Protein AF-A0A2V9RNU0-F1 (afdb_monomer_lite)

Structure (mmCIF, N/CA/C/O backbone):
data_AF-A0A2V9RNU0-F1
#
_entry.id   AF-A0A2V9RNU0-F1
#
loop_
_atom_site.group_PDB
_atom_site.id
_atom_site.type_symbol
_atom_site.label_atom_id
_atom_site.label_alt_id
_atom_site.label_comp_id
_atom_site.label_asym_id
_atom_site.label_entity_id
_atom_site.label_seq_id
_atom_site.pdbx_PDB_ins_code
_atom_site.Cartn_x
_atom_site.Cartn_y
_atom_site.Cartn_z
_atom_site.occupancy
_atom_site.B_iso_or_equiv
_atom_site.auth_seq_id
_atom_site.auth_comp_id
_atom_site.auth_asym_id
_atom_site.auth_atom_id
_atom_site.pdbx_PDB_model_num
ATOM 1 N N . MET A 1 1 ? 1.685 -9.282 -18.186 1.00 49.84 1 MET A N 1
ATOM 2 C CA . MET A 1 1 ? 0.998 -8.172 -17.478 1.00 49.84 1 MET A CA 1
ATOM 3 C C . MET A 1 1 ? 2.086 -7.418 -16.753 1.00 49.84 1 MET A C 1
ATOM 5 O O . MET A 1 1 ? 2.941 -8.093 -16.213 1.00 49.84 1 MET A O 1
ATOM 9 N N . VAL A 1 2 ? 2.104 -6.086 -16.762 1.00 53.19 2 VAL A N 1
ATOM 10 C CA . VAL A 1 2 ? 3.139 -5.368 -16.005 1.00 53.19 2 VAL A CA 1
ATOM 11 C C . VAL A 1 2 ? 2.609 -5.085 -14.610 1.00 53.19 2 VAL A C 1
ATOM 13 O O . VAL A 1 2 ? 1.689 -4.276 -14.457 1.00 53.19 2 VAL A O 1
ATOM 16 N N . ILE A 1 3 ? 3.174 -5.765 -13.617 1.00 57.41 3 ILE A N 1
ATOM 17 C CA . ILE A 1 3 ? 2.885 -5.524 -12.207 1.00 57.41 3 ILE A CA 1
ATOM 18 C C . ILE A 1 3 ? 4.101 -4.830 -11.601 1.00 57.41 3 ILE A C 1
ATOM 20 O O . ILE A 1 3 ? 5.210 -5.356 -11.648 1.00 57.41 3 ILE A O 1
ATOM 24 N N . CYS A 1 4 ? 3.883 -3.655 -11.022 1.00 56.34 4 CYS A N 1
ATOM 25 C CA . CYS A 1 4 ? 4.794 -3.102 -10.030 1.00 56.34 4 CYS A CA 1
ATOM 26 C C . CYS A 1 4 ? 4.107 -3.266 -8.681 1.00 56.34 4 CYS A C 1
ATOM 28 O O . CYS A 1 4 ? 3.003 -2.763 -8.463 1.00 56.34 4 CYS A O 1
ATOM 30 N N . LEU A 1 5 ? 4.721 -4.040 -7.803 1.00 59.75 5 LEU A N 1
ATOM 31 C CA . LEU A 1 5 ? 4.176 -4.357 -6.498 1.00 59.75 5 LEU A CA 1
ATOM 32 C C . LEU A 1 5 ? 4.960 -3.542 -5.469 1.00 59.75 5 LEU A C 1
ATOM 34 O O . LEU A 1 5 ? 6.177 -3.457 -5.511 1.00 59.75 5 LEU A O 1
ATOM 38 N N . PHE A 1 6 ? 4.248 -2.856 -4.594 1.00 58.25 6 PHE A N 1
ATOM 39 C CA . PHE A 1 6 ? 4.806 -1.944 -3.609 1.00 58.25 6 PHE A CA 1
ATOM 40 C C . PHE A 1 6 ? 4.474 -2.518 -2.243 1.00 58.25 6 PHE A C 1
ATOM 42 O O . PHE A 1 6 ? 3.316 -2.556 -1.836 1.00 58.25 6 PHE A O 1
ATOM 49 N N . VAL A 1 7 ? 5.476 -2.999 -1.529 1.00 62.56 7 VAL A N 1
ATOM 50 C CA . VAL A 1 7 ? 5.296 -3.540 -0.187 1.00 62.56 7 VAL A CA 1
ATOM 51 C C . VAL A 1 7 ? 5.728 -2.468 0.793 1.00 62.56 7 VAL A C 1
ATOM 53 O O . VAL A 1 7 ? 6.893 -2.092 0.819 1.00 62.56 7 VAL A O 1
ATOM 56 N N . SER A 1 8 ? 4.806 -1.949 1.596 1.00 55.50 8 SER A N 1
ATOM 57 C CA . SER A 1 8 ? 5.167 -0.984 2.631 1.00 55.50 8 SER A CA 1
ATOM 58 C C . SER A 1 8 ? 5.181 -1.650 3.996 1.00 55.50 8 SER A C 1
ATOM 60 O O . SER A 1 8 ? 4.261 -2.375 4.384 1.00 55.50 8 SER A O 1
ATOM 62 N N . PHE A 1 9 ? 6.246 -1.358 4.724 1.00 62.44 9 PHE A N 1
ATOM 63 C CA . PHE A 1 9 ? 6.463 -1.712 6.105 1.00 62.44 9 PHE A CA 1
ATOM 64 C C . PHE A 1 9 ? 6.496 -0.410 6.886 1.00 62.44 9 PHE A C 1
ATOM 66 O O . PHE A 1 9 ? 7.261 0.510 6.582 1.00 62.44 9 PHE A O 1
ATOM 73 N N . ILE A 1 10 ? 5.704 -0.354 7.946 1.00 56.12 10 ILE A N 1
ATOM 74 C CA . ILE A 1 10 ? 5.933 0.636 8.986 1.00 56.12 10 ILE A CA 1
ATOM 75 C C . ILE A 1 10 ? 6.567 -0.121 10.141 1.00 56.12 10 ILE A C 1
ATOM 77 O O . ILE A 1 10 ? 5.887 -0.813 10.903 1.00 56.12 10 ILE A O 1
ATOM 81 N N . SER A 1 11 ? 7.895 -0.034 10.238 1.00 48.41 11 SER A N 1
ATOM 82 C CA . SER A 1 11 ? 8.630 -0.572 11.378 1.00 48.41 11 SER A CA 1
ATOM 83 C C . SER A 1 11 ? 8.202 0.195 12.627 1.00 48.41 11 SER A C 1
ATOM 85 O O . SER A 1 11 ? 8.452 1.397 12.744 1.00 48.41 11 SER A O 1
ATOM 87 N N . HIS A 1 12 ? 7.538 -0.486 13.553 1.00 51.84 12 HIS A N 1
ATOM 88 C CA . HIS A 1 12 ? 7.090 0.112 14.800 1.00 51.84 12 HIS A CA 1
ATOM 89 C C . HIS A 1 12 ? 7.980 -0.328 15.958 1.00 51.84 12 HIS A C 1
ATOM 91 O O . HIS A 1 12 ? 8.250 -1.514 16.133 1.00 51.84 12 HIS A O 1
ATOM 97 N N . ALA A 1 13 ? 8.408 0.644 16.765 1.00 43.88 13 ALA A N 1
ATOM 98 C CA . ALA A 1 13 ? 8.913 0.376 18.105 1.00 43.88 13 ALA A CA 1
ATOM 99 C C . ALA A 1 13 ? 7.807 -0.296 18.935 1.00 43.88 13 ALA A C 1
ATOM 101 O O . ALA A 1 13 ? 6.629 0.019 18.739 1.00 43.88 13 ALA A O 1
ATOM 102 N N . GLN A 1 14 ? 8.195 -1.213 19.829 1.00 47.50 14 GLN A N 1
ATOM 103 C CA . GLN A 1 14 ? 7.296 -1.959 20.714 1.00 47.50 14 GLN A CA 1
ATOM 104 C C . GLN A 1 14 ? 6.252 -1.021 21.335 1.00 47.50 14 GLN A C 1
ATOM 106 O O . GLN A 1 14 ? 6.589 -0.123 22.104 1.00 47.50 14 GLN A O 1
ATOM 111 N N . SER A 1 15 ? 4.989 -1.208 20.958 1.00 55.50 15 SER A N 1
ATOM 112 C CA . SER A 1 15 ? 3.854 -0.586 21.628 1.00 55.50 15 SER A CA 1
ATOM 113 C C . SER A 1 15 ? 3.235 -1.630 22.543 1.00 55.50 15 SER A C 1
ATOM 115 O O . SER A 1 15 ? 3.144 -2.798 22.174 1.00 55.50 15 SER A O 1
ATOM 117 N N . THR A 1 16 ? 2.817 -1.208 23.731 1.00 62.59 16 THR A N 1
ATOM 118 C CA . THR A 1 16 ? 2.003 -2.023 24.641 1.00 62.59 16 THR A CA 1
ATOM 119 C C . THR A 1 16 ? 0.588 -2.249 24.112 1.00 62.59 16 THR A C 1
ATOM 121 O O . THR A 1 16 ? -0.118 -3.096 24.645 1.00 62.59 16 THR A O 1
ATOM 124 N N . HIS A 1 17 ? 0.187 -1.494 23.086 1.00 74.00 17 HIS A N 1
ATOM 125 C CA . HIS A 1 17 ? -1.118 -1.558 22.447 1.00 74.00 17 HIS A CA 1
ATOM 126 C C . HIS A 1 17 ? -1.035 -2.326 21.128 1.00 74.00 17 HIS A C 1
ATOM 128 O O . HIS A 1 17 ? -0.023 -2.278 20.414 1.00 74.00 17 HIS A O 1
ATOM 134 N N . ASP A 1 18 ? -2.122 -3.013 20.788 1.00 82.38 18 ASP A N 1
ATOM 135 C CA . ASP A 1 18 ? -2.305 -3.516 19.439 1.00 82.38 18 ASP A CA 1
ATOM 136 C C . ASP A 1 18 ? -2.727 -2.366 18.530 1.00 82.38 18 ASP A C 1
ATOM 138 O O . ASP A 1 18 ? -3.390 -1.412 18.931 1.00 82.38 18 ASP A O 1
ATOM 142 N N . PHE A 1 19 ? -2.289 -2.431 17.282 1.00 84.06 19 PHE A N 1
ATOM 143 C CA . PHE A 1 19 ? -2.618 -1.412 16.305 1.00 84.06 19 PHE A CA 1
ATOM 144 C C . PHE A 1 19 ? -2.732 -2.038 14.930 1.00 84.06 19 PHE A C 1
ATOM 146 O O . PHE A 1 19 ? -2.067 -3.035 14.615 1.00 84.06 19 PHE A O 1
ATOM 153 N N . VAL A 1 20 ? -3.536 -1.392 14.097 1.00 84.88 20 VAL A N 1
ATOM 154 C CA . VAL A 1 20 ? -3.545 -1.613 12.658 1.00 84.88 20 VAL A CA 1
ATOM 155 C C . VAL A 1 20 ? -3.369 -0.302 11.921 1.00 84.88 20 VAL A C 1
ATOM 157 O O . VAL A 1 20 ? -3.605 0.783 12.445 1.00 84.88 20 VAL A O 1
ATOM 160 N N . LEU A 1 21 ? -2.927 -0.422 10.679 1.00 83.94 21 LEU A N 1
ATOM 161 C CA . LEU A 1 21 ? -2.801 0.697 9.767 1.00 83.94 21 LEU A CA 1
ATOM 162 C C . LEU A 1 21 ? -3.953 0.625 8.784 1.00 83.94 21 LEU A C 1
ATOM 164 O O . LEU A 1 21 ? -4.042 -0.319 8.000 1.00 83.94 21 LEU A O 1
ATOM 168 N N . CYS A 1 22 ? -4.814 1.620 8.841 1.00 85.06 22 CYS A N 1
ATOM 169 C CA . CYS A 1 22 ? -5.951 1.773 7.963 1.00 85.06 22 CYS A CA 1
ATOM 170 C C . CYS A 1 22 ? -5.694 2.921 6.990 1.00 85.06 22 CYS A C 1
ATOM 172 O O . CYS A 1 22 ? -4.912 3.813 7.277 1.00 85.06 22 CYS A O 1
ATOM 174 N N . ASN A 1 23 ? -6.364 2.932 5.847 1.00 84.75 23 ASN A N 1
ATOM 175 C CA . ASN A 1 23 ? -6.494 4.141 5.041 1.00 84.75 23 ASN A CA 1
ATOM 176 C C . ASN A 1 23 ? -7.950 4.563 5.082 1.00 84.75 23 ASN A C 1
ATOM 178 O O . ASN A 1 23 ? -8.789 3.807 4.590 1.00 84.75 23 ASN A O 1
ATOM 182 N N . ALA A 1 24 ? -8.250 5.744 5.615 1.00 84.94 24 ALA A N 1
ATOM 183 C CA . ALA A 1 24 ? -9.492 6.425 5.297 1.00 84.94 24 ALA A CA 1
ATOM 184 C C . ALA A 1 24 ? -9.285 7.253 4.023 1.00 84.94 24 ALA A C 1
ATOM 186 O O . ALA A 1 24 ? -8.386 8.091 3.940 1.00 84.94 24 ALA A O 1
ATOM 187 N N . VAL A 1 25 ? -10.116 7.013 3.013 1.00 81.81 25 VAL A N 1
ATOM 188 C CA . VAL A 1 25 ? -10.147 7.792 1.771 1.00 81.81 25 VAL A CA 1
ATOM 189 C C . VAL A 1 25 ? -11.577 8.200 1.468 1.00 81.81 25 VAL A C 1
ATOM 191 O O . VAL A 1 25 ? -12.524 7.473 1.756 1.00 81.81 25 VAL A O 1
ATOM 194 N N . ASP A 1 26 ? -11.762 9.379 0.896 1.00 81.88 26 ASP A N 1
ATOM 195 C CA . ASP A 1 26 ? -13.046 9.774 0.347 1.00 81.88 26 ASP A CA 1
ATOM 196 C C . ASP A 1 26 ? -13.332 9.035 -0.974 1.00 81.88 26 ASP A C 1
ATOM 198 O O . ASP A 1 26 ? -12.464 8.387 -1.564 1.00 81.88 26 ASP A O 1
ATOM 202 N N . LYS A 1 27 ? -14.556 9.159 -1.497 1.00 78.62 27 LYS A N 1
ATOM 203 C CA . LYS A 1 27 ? -14.934 8.567 -2.799 1.00 78.62 27 LYS A CA 1
ATOM 204 C C . LYS A 1 27 ? -14.098 9.044 -3.990 1.00 78.62 27 LYS A C 1
ATOM 206 O O . LYS A 1 27 ? -14.159 8.425 -5.048 1.00 78.62 27 LYS A O 1
ATOM 211 N N . SER A 1 28 ? -13.393 10.165 -3.858 1.00 73.62 28 SER A N 1
ATOM 212 C CA . SER A 1 28 ? -12.466 10.663 -4.875 1.00 73.62 28 SER A CA 1
ATOM 213 C C . SER A 1 28 ? -11.042 10.128 -4.700 1.00 73.62 28 SER A C 1
ATOM 215 O O . SER A 1 28 ? -10.160 10.520 -5.457 1.00 73.62 28 SER A O 1
ATOM 217 N N . GLY A 1 29 ? -10.815 9.228 -3.735 1.00 68.25 29 GLY A N 1
ATOM 218 C CA . GLY A 1 29 ? -9.509 8.654 -3.423 1.00 68.25 29 GLY A CA 1
ATOM 219 C C . GLY A 1 29 ? -8.582 9.617 -2.681 1.00 68.25 29 GLY A C 1
ATOM 220 O O . GLY A 1 29 ? -7.391 9.343 -2.571 1.00 68.25 29 GLY A O 1
ATOM 221 N N . ARG A 1 30 ? -9.101 10.749 -2.192 1.00 72.00 30 ARG A N 1
ATOM 222 C CA . ARG A 1 30 ? -8.333 11.718 -1.405 1.00 72.00 30 ARG A CA 1
ATOM 223 C C . ARG A 1 30 ? -8.481 11.407 0.073 1.00 72.00 30 ARG A C 1
ATOM 225 O O . ARG A 1 30 ? -9.534 10.956 0.512 1.00 72.00 30 ARG A O 1
ATOM 232 N N . HIS A 1 31 ? -7.445 11.677 0.855 1.00 69.56 31 HIS A N 1
ATOM 233 C CA . HIS A 1 31 ? -7.555 11.539 2.301 1.00 69.56 31 HIS A CA 1
ATOM 234 C C . HIS A 1 31 ? -8.554 12.569 2.836 1.00 69.56 31 HIS A C 1
ATOM 236 O O . HIS A 1 31 ? -8.437 13.755 2.503 1.00 69.56 31 HIS A O 1
ATOM 242 N N . PRO A 1 32 ? -9.561 12.144 3.620 1.00 65.75 32 PRO A N 1
ATOM 243 C CA . PRO A 1 32 ? -10.471 13.082 4.237 1.00 65.75 32 PRO A CA 1
ATOM 244 C C . PRO A 1 32 ? -9.640 13.981 5.150 1.00 65.75 32 PRO A C 1
ATOM 246 O O . PRO A 1 32 ? -8.871 13.499 5.975 1.00 65.75 32 PRO A O 1
ATOM 249 N N . ALA A 1 33 ? -9.802 15.296 5.013 1.00 59.06 33 ALA A N 1
ATOM 250 C CA . ALA A 1 33 ? -9.018 16.295 5.744 1.00 59.06 33 ALA A CA 1
ATOM 251 C C . ALA A 1 33 ? -9.183 16.242 7.281 1.00 59.06 33 ALA A C 1
ATOM 253 O O . ALA A 1 33 ? -8.632 17.084 7.979 1.00 59.06 33 ALA A O 1
ATOM 254 N N . ALA A 1 34 ? -9.972 15.305 7.810 1.00 63.03 34 ALA A N 1
ATOM 255 C CA . ALA A 1 34 ? -10.298 15.215 9.222 1.00 63.03 34 ALA A CA 1
ATOM 256 C C . ALA A 1 34 ? -10.528 13.760 9.659 1.00 63.03 34 ALA A C 1
ATOM 258 O O . ALA A 1 34 ? -11.613 13.420 10.131 1.00 63.03 34 ALA A O 1
ATOM 259 N N . VAL A 1 35 ? -9.523 12.892 9.533 1.00 70.06 35 VAL A N 1
ATOM 260 C CA . VAL A 1 35 ? -9.545 11.572 10.201 1.00 70.06 35 VAL A CA 1
ATOM 261 C C . VAL A 1 35 ? -9.797 11.738 11.700 1.00 70.06 35 VAL A C 1
ATOM 263 O O . VAL A 1 35 ? -10.594 11.000 12.269 1.00 70.06 35 VAL A O 1
ATOM 266 N N . ASP A 1 36 ? -9.259 12.803 12.296 1.00 75.1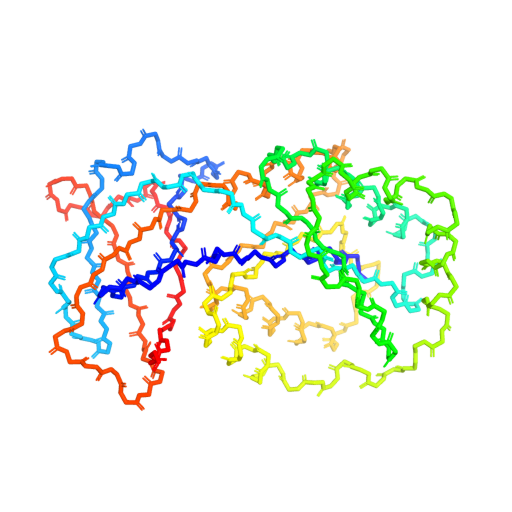2 36 ASP A N 1
ATOM 267 C CA . ASP A 1 36 ? -9.506 13.203 13.686 1.00 75.12 36 ASP A CA 1
ATOM 268 C C . ASP A 1 36 ? -10.988 13.482 14.003 1.00 75.12 36 ASP A C 1
ATOM 270 O O . ASP A 1 36 ? -11.396 13.492 15.164 1.00 75.12 36 ASP A O 1
ATOM 274 N N . SER A 1 37 ? -11.822 13.724 12.985 1.00 82.62 37 SER A N 1
ATOM 275 C CA . SER A 1 37 ? -13.270 13.899 13.155 1.00 82.62 37 SER A CA 1
ATOM 276 C C . SER A 1 37 ? -14.054 12.587 13.100 1.00 82.62 37 SER A C 1
ATOM 278 O O . SER A 1 37 ? -15.247 12.575 13.415 1.00 82.62 37 SER A O 1
ATOM 280 N N . LEU A 1 38 ? -13.413 11.483 12.714 1.00 87.00 38 LEU A N 1
ATOM 281 C CA . LEU A 1 38 ? -14.037 10.170 12.650 1.00 87.00 38 LEU A CA 1
ATOM 282 C C . LEU A 1 38 ? -13.927 9.455 13.997 1.00 87.00 38 LEU A C 1
ATOM 284 O O . LEU A 1 38 ? -12.893 9.442 14.659 1.00 87.00 38 LEU A O 1
ATOM 288 N N . LYS A 1 39 ? -15.017 8.798 14.388 1.00 90.12 39 LYS A N 1
ATOM 289 C CA . LYS A 1 39 ? -15.036 7.843 15.493 1.00 90.12 39 LYS A CA 1
ATOM 290 C C . LYS A 1 39 ? -14.884 6.440 14.939 1.00 90.12 39 LYS A C 1
ATOM 292 O O . LYS A 1 39 ? -15.738 5.985 14.173 1.00 90.12 39 LYS A O 1
ATOM 297 N N . PHE A 1 40 ? -13.828 5.763 15.371 1.00 90.56 40 PHE A N 1
ATOM 298 C CA . PHE A 1 40 ? -13.554 4.383 15.008 1.00 90.56 40 PHE A CA 1
ATOM 299 C C . PHE A 1 40 ? -14.171 3.423 16.026 1.00 90.56 40 PHE A C 1
ATOM 301 O O . PHE A 1 40 ? -14.117 3.643 17.235 1.00 90.56 40 PHE A O 1
ATOM 308 N N . SER A 1 41 ? -14.761 2.348 15.518 1.00 91.81 41 SER A N 1
ATOM 309 C CA . SER A 1 41 ? -15.180 1.184 16.287 1.00 91.81 41 SER A CA 1
ATOM 310 C C . SER A 1 41 ? -14.458 -0.025 15.721 1.00 91.81 41 SER A C 1
ATOM 312 O O . SER A 1 41 ? -14.397 -0.203 14.502 1.00 91.81 41 SER A O 1
ATOM 314 N N . VAL A 1 42 ? -13.872 -0.818 16.609 1.00 92.56 42 VAL A N 1
ATOM 315 C CA . VAL A 1 42 ? -13.083 -1.986 16.246 1.00 92.56 42 VAL A CA 1
ATOM 316 C C . VAL A 1 42 ? -13.702 -3.205 16.916 1.00 92.56 42 VAL A C 1
ATOM 318 O O . VAL A 1 42 ? -14.003 -3.197 18.113 1.00 92.56 42 VAL A O 1
ATOM 321 N N . GLU A 1 43 ? -13.890 -4.260 16.135 1.00 93.50 43 GLU A N 1
ATOM 322 C CA . GLU A 1 43 ? -14.311 -5.567 16.615 1.00 93.50 43 GLU A CA 1
ATOM 323 C C . GLU A 1 43 ? -13.274 -6.617 16.238 1.00 93.50 43 GLU A C 1
ATOM 325 O O . GLU A 1 43 ? -12.822 -6.695 15.096 1.00 93.50 43 GLU A O 1
ATOM 330 N N . VAL A 1 44 ? -12.912 -7.451 17.209 1.00 91.88 44 VAL A N 1
ATOM 331 C CA . VAL A 1 44 ? -11.993 -8.572 17.016 1.00 91.88 44 VAL A CA 1
ATOM 332 C C . VAL A 1 44 ? -12.722 -9.844 17.397 1.00 91.88 44 VAL A C 1
ATOM 334 O O . VAL A 1 44 ? -13.174 -9.997 18.532 1.00 91.88 44 VAL A O 1
ATOM 337 N N . HIS A 1 45 ? -12.875 -10.756 16.435 1.00 91.38 45 HIS A N 1
ATOM 338 C CA . HIS A 1 45 ? -13.633 -11.999 16.617 1.00 91.38 45 HIS A CA 1
ATOM 339 C C . HIS A 1 45 ? -15.071 -11.749 17.134 1.00 91.38 45 HIS A C 1
ATOM 341 O O . HIS A 1 45 ? -15.567 -12.458 18.010 1.00 91.38 45 HIS A O 1
ATOM 347 N N . GLY A 1 46 ? -15.728 -10.700 16.618 1.00 90.25 46 GLY A N 1
ATOM 348 C CA . GLY A 1 46 ? -17.084 -10.295 17.012 1.00 90.25 46 GLY A CA 1
ATOM 349 C C . GLY A 1 46 ? -17.193 -9.677 18.410 1.00 90.25 46 GLY A C 1
ATOM 350 O O . GLY A 1 46 ? -18.295 -9.563 18.944 1.00 90.25 46 GLY A O 1
ATOM 351 N N . ARG A 1 47 ? -16.068 -9.316 19.041 1.00 90.75 47 ARG A N 1
ATOM 352 C CA . ARG A 1 47 ? -16.038 -8.608 20.325 1.00 90.75 47 ARG A CA 1
ATOM 353 C C . ARG A 1 47 ? -15.520 -7.196 20.120 1.00 90.75 47 ARG A C 1
ATOM 355 O O . ARG A 1 47 ? -14.411 -7.016 19.623 1.00 90.75 47 ARG A O 1
ATOM 362 N N . THR A 1 48 ? -16.297 -6.210 20.547 1.00 91.88 48 THR A N 1
ATOM 363 C CA . THR A 1 48 ? -15.866 -4.812 20.553 1.00 91.88 48 THR A CA 1
ATOM 364 C C . THR A 1 48 ? -14.684 -4.630 21.502 1.00 91.88 48 THR A C 1
ATOM 366 O O . THR A 1 48 ? -14.722 -5.086 22.649 1.00 91.88 48 THR A O 1
ATOM 369 N N . VAL A 1 49 ? -13.633 -3.975 21.019 1.00 91.50 49 VAL A N 1
ATOM 370 C CA . VAL A 1 49 ? -12.449 -3.635 21.820 1.00 91.50 49 VAL A CA 1
ATOM 371 C C . VAL A 1 49 ? -12.597 -2.241 22.436 1.00 91.50 49 VAL A C 1
ATOM 373 O O . VAL A 1 49 ? -13.429 -1.439 22.008 1.00 91.50 49 VAL A O 1
ATOM 376 N N . SER A 1 50 ? -11.812 -1.952 23.470 1.00 87.88 50 SER A N 1
ATOM 377 C CA . SER A 1 50 ? -11.817 -0.663 24.173 1.00 87.88 50 SER A CA 1
ATOM 378 C C . SER A 1 50 ? -10.642 0.223 23.758 1.00 87.88 50 SER A C 1
ATOM 380 O O . SER A 1 50 ? -9.714 -0.232 23.093 1.00 87.88 50 SER A O 1
ATOM 382 N N . ASN A 1 51 ? -10.686 1.492 24.179 1.00 87.19 51 ASN A N 1
ATOM 383 C CA . ASN A 1 51 ? -9.606 2.471 23.999 1.00 87.19 51 ASN A CA 1
ATOM 384 C C . ASN A 1 51 ? -9.166 2.645 22.540 1.00 87.19 51 ASN A C 1
ATOM 386 O O . ASN A 1 51 ? -7.985 2.821 22.257 1.00 87.19 51 ASN A O 1
ATOM 390 N N . VAL A 1 52 ? -10.128 2.603 21.613 1.00 88.31 52 VAL A N 1
ATOM 391 C CA . VAL A 1 52 ? -9.853 2.845 20.197 1.00 88.31 52 VAL A CA 1
ATOM 392 C C . VAL A 1 52 ? -9.436 4.301 20.018 1.00 88.31 52 VAL A C 1
ATOM 394 O O . VAL A 1 52 ? -10.217 5.219 20.281 1.00 88.31 52 VAL A O 1
ATOM 397 N N . HIS A 1 53 ? -8.211 4.501 19.555 1.00 88.06 53 HIS A N 1
ATOM 398 C CA . HIS A 1 53 ? -7.663 5.801 19.214 1.00 88.06 53 HIS A CA 1
ATOM 399 C C . HIS A 1 53 ? -7.141 5.752 17.784 1.00 88.06 53 HIS A C 1
ATOM 401 O O . HIS A 1 53 ? -6.457 4.809 17.403 1.00 88.06 53 HIS A O 1
ATOM 407 N N . ALA A 1 54 ? -7.483 6.759 16.989 1.00 85.81 54 ALA A N 1
ATOM 408 C CA . ALA A 1 54 ? -6.938 6.913 15.655 1.00 85.81 54 ALA A CA 1
ATOM 409 C C . ALA A 1 54 ? -6.106 8.189 15.612 1.00 85.81 54 ALA A C 1
ATOM 411 O O . ALA A 1 54 ? -6.570 9.241 16.049 1.00 85.81 54 ALA A O 1
ATOM 412 N N . GLU A 1 55 ? -4.893 8.082 15.086 1.00 84.25 55 GLU A N 1
ATOM 413 C CA . GLU A 1 55 ? -4.024 9.220 14.811 1.00 84.25 55 GLU A CA 1
ATOM 414 C C . GLU A 1 55 ? -3.504 9.121 13.377 1.00 84.25 55 GLU A C 1
ATOM 416 O O . GLU A 1 55 ? -3.061 8.065 12.908 1.00 84.25 55 GLU A O 1
ATOM 421 N N . GLN A 1 56 ? -3.523 10.249 12.674 1.00 78.88 56 GLN A N 1
ATOM 422 C CA . GLN A 1 56 ? -2.815 10.360 11.411 1.00 78.88 56 GLN A CA 1
ATOM 423 C C . GLN A 1 56 ? -1.314 10.419 11.717 1.00 78.88 56 GLN A C 1
ATOM 425 O O . GLN A 1 56 ? -0.832 11.360 12.349 1.00 78.88 56 GLN A O 1
ATOM 430 N N . ARG A 1 57 ? -0.550 9.408 11.290 1.00 70.06 57 ARG A N 1
ATOM 431 C CA . ARG A 1 57 ? 0.904 9.389 11.490 1.00 70.06 57 ARG A CA 1
ATOM 432 C C . ARG A 1 57 ? 1.658 9.430 10.178 1.00 70.06 57 ARG A C 1
ATOM 434 O O . ARG A 1 57 ? 1.716 8.442 9.460 1.00 70.06 57 ARG A O 1
ATOM 441 N N . GLN A 1 58 ? 2.370 10.530 9.965 1.00 66.31 58 GLN A N 1
ATOM 442 C CA . GLN A 1 58 ? 3.481 10.583 9.023 1.00 66.31 58 GLN A CA 1
ATOM 443 C C . GLN A 1 58 ? 4.751 10.136 9.758 1.00 66.31 58 GLN A C 1
ATOM 445 O O . GLN A 1 58 ? 5.197 10.776 10.710 1.00 66.31 58 GLN A O 1
ATOM 450 N N . ARG A 1 59 ? 5.304 8.985 9.373 1.00 71.94 59 ARG A N 1
ATOM 451 C CA . ARG A 1 59 ? 6.591 8.481 9.875 1.00 71.94 59 ARG A CA 1
ATOM 452 C C . ARG A 1 59 ? 7.474 8.061 8.705 1.00 71.94 59 ARG A C 1
ATOM 454 O O . ARG A 1 59 ? 6.920 7.672 7.679 1.00 71.94 59 ARG A O 1
ATOM 461 N N . PRO A 1 60 ? 8.809 8.049 8.884 1.00 77.75 60 PRO A N 1
ATOM 462 C CA . PRO A 1 60 ? 9.722 7.445 7.924 1.00 77.75 60 PRO A CA 1
ATOM 463 C C . PRO A 1 60 ? 9.266 6.029 7.574 1.00 77.75 60 PRO A C 1
ATOM 465 O O . PRO A 1 60 ? 9.073 5.191 8.465 1.00 77.75 60 PRO A O 1
ATOM 468 N N . ARG A 1 61 ? 9.059 5.768 6.284 1.00 84.56 61 ARG A N 1
ATOM 469 C CA . ARG A 1 61 ? 8.531 4.490 5.803 1.00 84.56 61 ARG A CA 1
ATOM 470 C C . ARG A 1 61 ? 9.661 3.593 5.342 1.00 84.56 61 ARG A C 1
ATOM 472 O O . ARG A 1 61 ? 10.709 4.068 4.917 1.00 84.56 61 ARG A O 1
ATOM 479 N N . GLN A 1 62 ? 9.435 2.288 5.379 1.00 85.44 62 GLN A N 1
ATOM 480 C CA . GLN A 1 62 ? 10.260 1.335 4.646 1.00 85.44 62 GLN A CA 1
ATOM 481 C C . GLN A 1 62 ? 9.409 0.771 3.511 1.00 85.44 62 GLN A C 1
ATOM 483 O O . GLN A 1 62 ? 8.372 0.159 3.757 1.00 85.44 62 GLN A O 1
ATOM 488 N N . ILE A 1 63 ? 9.789 1.023 2.263 1.00 86.25 63 ILE A N 1
ATOM 489 C CA . ILE A 1 63 ? 9.025 0.609 1.086 1.00 86.25 63 ILE A CA 1
ATOM 490 C C . ILE A 1 63 ? 9.905 -0.311 0.244 1.00 86.25 63 ILE A C 1
ATOM 492 O O . ILE A 1 63 ? 10.947 0.083 -0.266 1.00 86.25 63 ILE A O 1
ATOM 496 N N . PHE A 1 64 ? 9.466 -1.549 0.079 1.00 85.19 64 PHE A N 1
ATOM 497 C CA . PHE A 1 64 ? 10.092 -2.528 -0.788 1.00 85.19 64 PHE A CA 1
ATOM 498 C C . PHE A 1 64 ? 9.355 -2.519 -2.121 1.00 85.19 64 PHE A C 1
ATOM 500 O O . PHE A 1 64 ? 8.180 -2.874 -2.227 1.00 85.19 64 PHE A O 1
ATOM 507 N N . LEU A 1 65 ? 10.060 -2.071 -3.144 1.00 85.12 65 LEU A N 1
ATOM 508 C CA . LEU A 1 65 ? 9.618 -2.029 -4.520 1.00 85.12 65 LEU A CA 1
ATOM 509 C C . LEU A 1 65 ? 9.856 -3.405 -5.118 1.00 85.12 65 LEU A C 1
ATOM 511 O O . LEU A 1 65 ? 10.986 -3.801 -5.368 1.00 85.12 65 LEU A O 1
ATOM 515 N N . VAL A 1 66 ? 8.789 -4.155 -5.319 1.00 82.69 66 VAL A N 1
ATOM 516 C CA . VAL A 1 66 ? 8.847 -5.464 -5.944 1.00 82.69 66 VAL A CA 1
ATOM 517 C C . VAL A 1 66 ? 8.574 -5.307 -7.434 1.00 82.69 66 VAL A C 1
ATOM 519 O O . VAL A 1 66 ? 7.475 -4.931 -7.861 1.00 82.69 66 VAL A O 1
ATOM 522 N N . GLN A 1 67 ? 9.592 -5.586 -8.236 1.00 81.44 67 GLN A N 1
ATOM 523 C CA . GLN A 1 67 ? 9.536 -5.435 -9.682 1.00 81.44 67 GLN A CA 1
ATOM 524 C C . GLN A 1 67 ? 9.467 -6.809 -10.349 1.00 81.44 67 GLN A C 1
ATOM 526 O O . GLN A 1 67 ? 10.306 -7.668 -10.104 1.00 81.44 67 GLN A O 1
ATOM 531 N N . ASP A 1 68 ? 8.472 -7.014 -11.213 1.00 75.62 68 ASP A N 1
ATOM 532 C CA . ASP A 1 68 ? 8.450 -8.178 -12.098 1.00 75.62 68 ASP A CA 1
ATOM 533 C C . ASP A 1 68 ? 9.450 -7.963 -13.246 1.00 75.62 68 ASP A C 1
ATOM 535 O O . ASP A 1 68 ? 9.286 -7.045 -14.058 1.00 75.62 68 ASP A O 1
ATOM 539 N N . VAL A 1 69 ? 10.482 -8.807 -13.315 1.00 74.06 69 VAL A N 1
ATOM 540 C CA . VAL A 1 69 ? 11.434 -8.867 -14.440 1.00 74.06 69 VAL A CA 1
ATOM 541 C C . VAL A 1 69 ? 11.400 -10.216 -15.169 1.00 74.06 69 VAL A C 1
ATOM 543 O O . VAL A 1 69 ? 12.329 -10.545 -15.908 1.00 74.06 69 VAL A O 1
ATOM 546 N N . SER A 1 70 ? 10.327 -10.993 -14.991 1.00 72.25 70 SER A N 1
ATOM 547 C CA . SER A 1 70 ? 10.151 -12.319 -15.592 1.00 72.25 70 SER A CA 1
ATOM 548 C C . SER A 1 70 ? 10.297 -12.317 -17.119 1.00 72.25 70 SER A C 1
ATOM 550 O O . SER A 1 70 ? 10.199 -11.290 -17.792 1.00 72.25 70 SER A O 1
ATOM 552 N N . ALA A 1 71 ? 10.433 -13.500 -17.725 1.00 71.00 71 ALA A N 1
ATOM 553 C CA . ALA A 1 71 ? 10.512 -13.628 -19.182 1.00 71.00 71 ALA A CA 1
ATOM 554 C C . ALA A 1 71 ? 9.305 -13.002 -19.920 1.00 71.00 71 ALA A C 1
ATOM 556 O O . ALA A 1 71 ? 9.440 -12.542 -21.056 1.00 71.00 71 ALA A O 1
ATOM 557 N N . SER A 1 72 ? 8.136 -12.918 -19.272 1.00 69.00 72 SER A N 1
ATOM 558 C CA . SER A 1 72 ? 6.946 -12.256 -19.826 1.00 69.00 72 SER A CA 1
ATOM 559 C C . SER A 1 72 ? 7.110 -10.733 -19.987 1.00 69.00 72 SER A C 1
ATOM 561 O O . SER A 1 72 ? 6.406 -10.106 -20.783 1.00 69.00 72 SER A O 1
ATOM 563 N N . MET A 1 73 ? 8.089 -10.150 -19.291 1.00 74.00 73 MET A N 1
ATOM 564 C CA . MET A 1 73 ? 8.487 -8.745 -19.348 1.00 74.00 73 MET A CA 1
ATOM 565 C C . MET A 1 73 ? 9.531 -8.459 -20.437 1.00 74.00 73 MET A C 1
ATOM 567 O O . MET A 1 73 ? 10.038 -7.344 -20.520 1.00 74.00 73 MET A O 1
ATOM 571 N N . ARG A 1 74 ? 9.844 -9.421 -21.321 1.00 72.56 74 ARG A N 1
ATOM 572 C CA . ARG A 1 74 ? 10.773 -9.216 -22.454 1.00 72.56 74 ARG A CA 1
ATOM 573 C C . ARG A 1 74 ? 10.292 -8.184 -23.485 1.00 72.56 74 ARG A C 1
ATOM 575 O O . ARG A 1 74 ? 11.112 -7.699 -24.261 1.00 72.56 74 ARG A O 1
ATOM 582 N N . ASP A 1 75 ? 9.003 -7.825 -23.505 1.00 77.12 75 ASP A N 1
ATOM 583 C CA . ASP A 1 75 ? 8.522 -6.674 -24.286 1.00 77.12 75 ASP A CA 1
ATOM 584 C C . ASP A 1 75 ? 9.213 -5.402 -23.764 1.00 77.12 75 ASP A C 1
ATOM 586 O O . ASP A 1 75 ? 9.003 -4.980 -22.623 1.00 77.12 75 ASP A O 1
ATOM 590 N N . SER A 1 76 ? 10.053 -4.791 -24.606 1.00 74.94 76 SER A N 1
ATOM 591 C CA . SER A 1 76 ? 10.877 -3.634 -24.239 1.00 74.94 76 SER A CA 1
ATOM 592 C C . SER A 1 76 ? 10.051 -2.475 -23.682 1.00 74.94 76 SER A C 1
ATOM 594 O O . SER A 1 76 ? 10.505 -1.793 -22.766 1.00 74.94 76 SER A O 1
ATOM 596 N N . ASN A 1 77 ? 8.812 -2.296 -24.150 1.00 83.25 77 ASN A N 1
ATOM 597 C CA . ASN A 1 77 ? 7.929 -1.241 -23.663 1.00 83.25 77 ASN A CA 1
ATOM 598 C C . ASN A 1 77 ? 7.373 -1.567 -22.276 1.00 83.25 77 ASN A C 1
ATOM 600 O O . ASN A 1 77 ? 7.300 -0.689 -21.418 1.00 83.25 77 ASN A O 1
ATOM 604 N N . ALA A 1 78 ? 6.965 -2.818 -22.052 1.00 78.50 78 ALA A N 1
ATOM 605 C CA . ALA A 1 78 ? 6.441 -3.284 -20.769 1.00 78.50 78 ALA A CA 1
ATOM 606 C C . ALA A 1 78 ? 7.491 -3.116 -19.663 1.00 78.50 78 ALA A C 1
ATOM 608 O O . ALA A 1 78 ? 7.229 -2.524 -18.612 1.00 78.50 78 ALA A O 1
ATOM 609 N N . ARG A 1 79 ? 8.713 -3.549 -19.964 1.00 81.50 79 ARG A N 1
ATOM 610 C CA . ARG A 1 79 ? 9.875 -3.374 -19.106 1.00 81.50 79 ARG A CA 1
ATOM 611 C C . ARG A 1 79 ? 10.212 -1.907 -18.869 1.00 81.50 79 ARG A C 1
ATOM 613 O O . ARG A 1 79 ? 10.371 -1.506 -17.722 1.00 81.50 79 ARG A O 1
ATOM 620 N N . GLN A 1 80 ? 10.305 -1.097 -19.924 1.00 84.25 80 GLN A N 1
ATOM 621 C CA . GLN A 1 80 ? 10.624 0.327 -19.796 1.00 84.25 80 GLN A CA 1
ATOM 622 C C . GLN A 1 80 ? 9.596 1.059 -18.926 1.00 84.25 80 GLN A C 1
ATOM 624 O O . GLN A 1 80 ? 9.981 1.868 -18.089 1.00 84.25 80 GLN A O 1
ATOM 629 N N . ARG A 1 81 ? 8.303 0.734 -19.063 1.00 84.69 81 ARG A N 1
ATOM 630 C CA . ARG A 1 81 ? 7.242 1.276 -18.200 1.00 84.69 81 ARG A CA 1
ATOM 631 C C . ARG A 1 81 ? 7.417 0.871 -16.741 1.00 84.69 81 ARG A C 1
ATOM 633 O O . ARG A 1 81 ? 7.257 1.715 -15.870 1.00 84.69 81 ARG A O 1
ATOM 640 N N . SER A 1 82 ? 7.759 -0.389 -16.479 1.00 84.75 82 SER A N 1
ATOM 641 C CA . SER A 1 82 ? 8.034 -0.867 -15.121 1.00 84.75 82 SER A CA 1
ATOM 642 C C . SER A 1 82 ? 9.227 -0.138 -14.492 1.00 84.75 82 SER A C 1
ATOM 644 O O . SER A 1 82 ? 9.102 0.405 -13.399 1.00 84.75 82 SER A O 1
ATOM 646 N N . MET A 1 83 ? 10.346 -0.033 -15.219 1.00 86.50 83 MET A N 1
ATOM 647 C CA . MET A 1 83 ? 11.531 0.714 -14.774 1.00 86.50 83 MET A CA 1
ATOM 648 C C . MET A 1 83 ? 11.198 2.186 -14.503 1.00 86.50 83 MET A C 1
ATOM 650 O O . MET A 1 83 ? 11.633 2.753 -13.504 1.00 86.50 83 MET A O 1
ATOM 654 N N . GLN A 1 84 ? 10.410 2.810 -15.385 1.00 88.31 84 GLN A N 1
ATOM 655 C CA . GLN A 1 84 ? 9.993 4.196 -15.206 1.00 88.31 84 GLN A CA 1
ATOM 656 C C . GLN A 1 84 ? 9.085 4.363 -13.985 1.00 88.31 84 GLN A C 1
ATOM 658 O O . GLN A 1 84 ? 9.257 5.320 -13.245 1.00 88.31 84 GLN A O 1
ATOM 663 N N . ALA A 1 85 ? 8.169 3.429 -13.728 1.00 87.44 85 ALA A N 1
ATOM 664 C CA . ALA A 1 85 ? 7.311 3.480 -12.547 1.00 87.44 85 ALA A CA 1
ATOM 665 C C . ALA A 1 85 ? 8.098 3.334 -11.236 1.00 87.44 85 ALA A C 1
ATOM 667 O O . ALA A 1 85 ? 7.782 4.017 -10.266 1.00 87.44 85 ALA A O 1
ATOM 668 N N . VAL A 1 86 ? 9.138 2.491 -11.209 1.00 88.94 86 VAL A N 1
ATOM 669 C CA . VAL A 1 86 ? 10.043 2.384 -10.052 1.00 88.94 86 VAL A CA 1
ATOM 670 C C . VAL A 1 86 ? 10.790 3.699 -9.827 1.00 88.94 86 VAL A C 1
ATOM 672 O O . VAL A 1 86 ? 10.808 4.194 -8.703 1.00 88.94 86 VAL A O 1
ATOM 675 N N . ARG A 1 87 ? 11.336 4.313 -10.887 1.00 90.69 87 ARG A N 1
ATOM 676 C CA . ARG A 1 87 ? 11.984 5.636 -10.796 1.00 90.69 87 ARG A CA 1
ATOM 677 C C . ARG A 1 87 ? 11.028 6.712 -10.308 1.00 90.69 87 ARG A C 1
ATOM 679 O O . ARG A 1 87 ? 11.375 7.473 -9.415 1.00 90.69 87 ARG A O 1
ATOM 686 N N . ASP A 1 88 ? 9.837 6.768 -10.891 1.00 90.75 88 ASP A N 1
ATOM 687 C CA . ASP A 1 88 ? 8.829 7.764 -10.548 1.00 90.75 88 ASP A CA 1
ATOM 688 C C . ASP A 1 88 ? 8.359 7.605 -9.098 1.00 90.75 88 ASP A C 1
ATOM 690 O O . ASP A 1 88 ? 8.156 8.606 -8.416 1.00 90.75 88 ASP A O 1
ATOM 694 N N . SER A 1 89 ? 8.241 6.371 -8.599 1.00 89.25 89 SER A N 1
ATOM 695 C CA . SER A 1 89 ? 7.976 6.112 -7.182 1.00 89.25 89 SER A CA 1
ATOM 696 C C . SER A 1 89 ? 9.129 6.551 -6.297 1.00 89.25 89 SER A C 1
ATOM 698 O O . SER A 1 89 ? 8.903 7.332 -5.381 1.00 89.25 89 SER A O 1
ATOM 700 N N . ALA A 1 90 ? 10.363 6.145 -6.594 1.00 90.00 90 ALA A N 1
ATOM 701 C CA . ALA A 1 90 ? 11.515 6.572 -5.808 1.00 90.00 90 ALA A CA 1
ATOM 702 C C . ALA A 1 90 ? 11.655 8.106 -5.770 1.00 90.00 90 ALA A C 1
ATOM 704 O O . ALA A 1 90 ? 11.945 8.670 -4.721 1.00 90.00 90 ALA A O 1
ATOM 705 N N . ALA A 1 91 ? 11.364 8.788 -6.881 1.00 90.88 91 ALA A N 1
ATOM 706 C CA . ALA A 1 91 ? 11.362 10.247 -6.969 1.00 90.88 91 ALA A CA 1
ATOM 707 C C . ALA A 1 91 ? 10.175 10.925 -6.256 1.00 90.88 91 ALA A C 1
ATOM 709 O O . ALA A 1 91 ? 10.255 12.115 -5.957 1.00 90.88 91 ALA A O 1
ATOM 710 N N . SER A 1 92 ? 9.081 10.198 -6.013 1.00 90.50 92 SER A N 1
ATOM 711 C CA . SER A 1 92 ? 7.896 10.689 -5.288 1.00 90.50 92 SER A CA 1
ATOM 712 C C . SER A 1 92 ? 7.924 10.340 -3.796 1.00 90.50 92 SER A C 1
ATOM 714 O O . SER A 1 92 ? 7.059 10.788 -3.046 1.00 90.50 92 SER A O 1
ATOM 716 N N . ALA A 1 93 ? 8.888 9.526 -3.361 1.00 89.56 93 ALA A N 1
ATOM 717 C CA . ALA A 1 93 ? 9.069 9.169 -1.964 1.00 89.56 93 ALA A CA 1
ATOM 718 C C . ALA A 1 93 ? 9.560 10.366 -1.135 1.00 89.56 93 ALA A C 1
ATOM 720 O O . ALA A 1 93 ? 10.243 11.262 -1.635 1.00 89.56 93 ALA A O 1
ATOM 721 N N . SER A 1 94 ? 9.234 10.360 0.159 1.00 88.62 94 SER A N 1
ATOM 722 C CA . SER A 1 94 ? 9.791 11.330 1.101 1.00 88.62 94 SER A CA 1
ATOM 723 C C . SER A 1 94 ? 11.297 11.081 1.244 1.00 88.62 94 SER A C 1
ATOM 725 O O . SER A 1 94 ? 11.713 9.921 1.264 1.00 88.62 94 SER A O 1
ATOM 727 N N . PRO A 1 95 ? 12.136 12.119 1.418 1.00 87.50 95 PRO A N 1
ATOM 728 C CA . PRO A 1 95 ? 13.566 11.940 1.680 1.00 87.50 95 PRO A CA 1
ATOM 729 C C . PRO A 1 95 ? 13.874 11.081 2.918 1.00 87.50 95 PRO A C 1
ATOM 731 O O . PRO A 1 95 ? 14.957 10.507 3.023 1.00 87.50 95 PRO A O 1
ATOM 734 N N . GLU A 1 96 ? 12.931 11.008 3.859 1.00 87.81 96 GLU A N 1
ATOM 735 C CA . GLU A 1 96 ? 13.037 10.202 5.079 1.00 87.81 96 GLU A CA 1
ATOM 736 C C . GLU A 1 96 ? 12.673 8.729 4.853 1.00 87.81 96 GLU A C 1
ATOM 738 O O . GLU A 1 96 ? 12.994 7.877 5.687 1.00 87.81 96 GLU A O 1
ATOM 743 N N . ASP A 1 97 ? 12.009 8.415 3.737 1.00 87.94 97 ASP A N 1
ATOM 744 C CA . ASP A 1 97 ? 11.668 7.044 3.395 1.00 87.94 97 ASP A CA 1
ATOM 745 C C . ASP A 1 97 ? 12.922 6.250 3.055 1.00 87.94 97 ASP A C 1
ATOM 747 O O . ASP A 1 97 ? 13.871 6.737 2.430 1.00 87.94 97 ASP A O 1
ATOM 751 N N . LYS A 1 98 ? 12.881 4.977 3.434 1.00 89.75 98 LYS A N 1
ATOM 752 C CA . LYS A 1 98 ? 13.858 3.989 3.021 1.00 89.75 98 LYS A CA 1
ATOM 753 C C . LYS A 1 98 ? 13.256 3.062 1.981 1.00 89.75 98 LYS A C 1
ATOM 755 O O . LYS A 1 98 ? 12.186 2.498 2.205 1.00 89.75 98 LYS A O 1
ATOM 760 N N . LEU A 1 99 ? 13.948 2.888 0.868 1.00 88.56 99 LEU A N 1
ATOM 761 C CA . LEU A 1 99 ? 13.518 2.088 -0.264 1.00 88.56 99 LEU A CA 1
ATOM 762 C C . LEU A 1 99 ? 14.451 0.892 -0.453 1.00 88.56 99 LEU A C 1
ATOM 764 O O . LEU A 1 99 ? 15.660 1.002 -0.263 1.00 88.56 99 LEU A O 1
ATOM 768 N N . ALA A 1 100 ? 13.887 -0.240 -0.852 1.00 87.12 100 ALA A N 1
ATOM 769 C CA . ALA A 1 100 ? 14.630 -1.422 -1.281 1.00 87.12 100 ALA A CA 1
ATOM 770 C C . ALA A 1 100 ? 13.982 -1.995 -2.543 1.00 87.12 100 ALA A C 1
ATOM 772 O O . ALA A 1 100 ? 12.766 -1.897 -2.702 1.00 87.12 100 ALA A O 1
ATOM 773 N N . LEU A 1 101 ? 14.768 -2.598 -3.435 1.00 83.69 101 LEU A N 1
ATOM 774 C CA . LEU A 1 101 ? 14.250 -3.265 -4.630 1.00 83.69 101 LEU A CA 1
ATOM 775 C C . LEU A 1 101 ? 14.279 -4.772 -4.403 1.00 83.69 101 LEU A C 1
ATOM 777 O O . LEU A 1 101 ? 15.305 -5.343 -4.043 1.00 83.69 101 LEU A O 1
ATOM 781 N N . VAL A 1 102 ? 13.148 -5.415 -4.649 1.00 78.31 102 VAL A N 1
ATOM 782 C CA . VAL A 1 102 ? 13.001 -6.862 -4.582 1.00 78.31 102 VAL A CA 1
ATOM 783 C C . VAL A 1 102 ? 12.667 -7.362 -5.975 1.00 78.31 102 VAL A C 1
ATOM 785 O O . VAL A 1 102 ? 11.636 -7.016 -6.551 1.00 78.31 102 VAL A O 1
ATOM 788 N N . ASP A 1 103 ? 13.548 -8.187 -6.516 1.00 69.38 103 ASP A N 1
ATOM 789 C CA . ASP A 1 103 ? 13.327 -8.825 -7.802 1.00 69.38 103 ASP A CA 1
ATOM 790 C C . ASP A 1 103 ? 12.594 -10.172 -7.635 1.00 69.38 103 ASP A C 1
ATOM 792 O O . ASP A 1 103 ? 12.948 -10.990 -6.779 1.00 69.38 103 ASP A O 1
ATOM 796 N N . PHE A 1 104 ? 11.572 -10.413 -8.462 1.00 64.38 104 PHE A N 1
ATOM 797 C CA . PHE A 1 104 ? 10.951 -11.728 -8.631 1.00 64.38 104 PHE A CA 1
ATOM 798 C C . PHE A 1 104 ? 11.779 -12.570 -9.612 1.00 64.38 104 PHE A C 1
ATOM 800 O O . PHE A 1 104 ? 11.440 -12.704 -10.789 1.00 64.38 104 PHE A O 1
ATOM 807 N N . ASN A 1 105 ? 12.851 -13.179 -9.111 1.00 58.16 105 ASN A N 1
ATOM 808 C CA . ASN A 1 105 ? 13.648 -14.139 -9.869 1.00 58.16 105 ASN A CA 1
ATOM 809 C C . ASN A 1 105 ? 13.981 -15.389 -9.036 1.00 58.16 105 ASN A C 1
ATOM 811 O O . ASN A 1 105 ? 13.980 -15.335 -7.805 1.00 58.16 105 ASN A O 1
ATOM 815 N N . ASP A 1 106 ? 14.269 -16.511 -9.705 1.00 48.38 106 ASP A N 1
ATOM 816 C CA . ASP A 1 106 ? 14.576 -17.812 -9.081 1.00 48.38 106 ASP A CA 1
ATOM 817 C C . ASP A 1 106 ? 15.805 -17.733 -8.161 1.00 48.38 106 ASP A C 1
ATOM 819 O O . ASP A 1 106 ? 15.877 -18.389 -7.119 1.00 48.38 106 ASP A O 1
ATOM 823 N N . SER A 1 107 ? 16.764 -16.878 -8.522 1.00 45.94 107 SER A N 1
ATOM 824 C CA . SER A 1 107 ? 17.846 -16.436 -7.652 1.00 45.94 107 SER A CA 1
ATOM 825 C C . SER A 1 107 ? 17.482 -15.072 -7.077 1.00 45.94 107 SER A C 1
ATOM 827 O O . SER A 1 107 ? 17.514 -14.073 -7.794 1.00 45.94 107 SER A O 1
ATOM 829 N N . TYR A 1 108 ? 17.141 -15.029 -5.792 1.00 46.75 108 TYR A N 1
ATOM 830 C CA . TYR A 1 108 ? 16.868 -13.793 -5.067 1.00 46.75 108 TYR A CA 1
ATOM 831 C C . TYR A 1 108 ? 18.077 -12.847 -5.122 1.00 46.75 108 TYR A C 1
ATOM 833 O O . TYR A 1 108 ? 18.973 -12.943 -4.282 1.00 46.75 108 TYR A O 1
ATOM 841 N N . PHE A 1 109 ? 18.113 -11.919 -6.083 1.00 46.72 109 PHE A N 1
ATOM 842 C CA . PHE A 1 109 ? 18.975 -10.746 -5.975 1.00 46.72 109 PHE A CA 1
ATOM 843 C C . PHE A 1 109 ? 18.248 -9.760 -5.067 1.00 46.72 109 PHE A C 1
ATOM 845 O O . PHE A 1 109 ? 17.429 -8.942 -5.474 1.00 46.72 109 PHE A O 1
ATOM 852 N N . LEU A 1 110 ? 18.449 -9.992 -3.781 1.00 50.03 110 LEU A N 1
ATOM 853 C CA . LEU A 1 110 ? 17.780 -9.309 -2.700 1.00 50.03 110 LEU A CA 1
ATOM 854 C C . LEU A 1 110 ? 18.740 -8.238 -2.197 1.00 50.03 110 LEU A C 1
ATOM 856 O O . LEU A 1 110 ? 19.544 -8.478 -1.298 1.00 50.03 110 LEU A O 1
ATOM 860 N N . ASP A 1 111 ? 18.653 -7.047 -2.777 1.00 54.88 111 ASP A N 1
ATOM 861 C CA . ASP A 1 111 ? 19.186 -5.866 -2.113 1.00 54.88 111 ASP A CA 1
ATOM 862 C C . ASP A 1 111 ? 18.161 -5.397 -1.076 1.00 54.88 111 ASP A C 1
ATOM 864 O O . ASP A 1 111 ? 17.380 -4.470 -1.280 1.00 54.88 111 ASP A O 1
ATOM 868 N N . ILE A 1 112 ? 18.072 -6.169 0.011 1.00 65.69 112 ILE A N 1
ATOM 869 C CA . ILE A 1 112 ? 17.040 -6.000 1.048 1.00 65.69 112 ILE A CA 1
ATOM 870 C C . ILE A 1 112 ? 17.343 -4.795 1.922 1.00 65.69 112 ILE A C 1
ATOM 872 O O . ILE A 1 112 ? 16.475 -4.386 2.685 1.00 65.69 112 ILE A O 1
ATOM 876 N N . THR A 1 113 ? 18.568 -4.268 1.881 1.00 80.25 113 THR A N 1
ATOM 877 C CA . THR A 1 113 ? 18.975 -3.198 2.787 1.00 80.25 113 THR A CA 1
ATOM 878 C C . THR A 1 113 ? 18.262 -1.923 2.364 1.00 80.25 113 THR A C 1
ATOM 880 O O . THR A 1 113 ? 18.585 -1.386 1.309 1.00 80.25 113 THR A O 1
ATOM 883 N N . PRO A 1 114 ? 17.298 -1.412 3.152 1.00 83.25 114 PRO A N 1
ATOM 884 C CA . PRO A 1 114 ? 16.580 -0.217 2.756 1.00 83.25 114 PRO A CA 1
ATOM 885 C C . PRO A 1 114 ? 17.525 0.982 2.844 1.00 83.25 114 PRO A C 1
ATOM 887 O O . PRO A 1 114 ? 18.056 1.292 3.916 1.00 83.25 114 PRO A O 1
ATOM 890 N N . GLU A 1 115 ? 17.724 1.655 1.721 1.00 89.69 115 GLU A N 1
ATOM 891 C CA . GLU A 1 115 ? 18.542 2.862 1.585 1.00 89.69 115 GLU A CA 1
ATOM 892 C C . GLU A 1 115 ? 17.630 4.093 1.559 1.00 89.69 115 GLU A C 1
ATOM 894 O O . GLU A 1 115 ? 16.435 3.957 1.323 1.00 89.69 115 GLU A O 1
ATOM 899 N N . SER A 1 116 ? 18.139 5.304 1.803 1.00 91.19 116 SER A N 1
ATOM 900 C CA . SER A 1 116 ? 17.298 6.505 1.651 1.00 91.19 116 SER A CA 1
ATOM 901 C C . SER A 1 116 ? 16.760 6.619 0.222 1.00 91.19 116 SER A C 1
ATOM 903 O O . SER A 1 116 ? 17.420 6.186 -0.723 1.00 91.19 116 SER A O 1
ATOM 905 N N . ALA A 1 117 ? 15.590 7.238 0.044 1.00 88.50 117 ALA A N 1
ATOM 906 C CA . ALA A 1 117 ? 14.992 7.424 -1.281 1.00 88.50 117 ALA A CA 1
ATOM 907 C C . ALA A 1 117 ? 15.969 8.036 -2.306 1.00 88.50 117 ALA A C 1
ATOM 909 O O . ALA A 1 117 ? 16.037 7.581 -3.448 1.00 88.50 117 ALA A O 1
ATOM 910 N N . THR A 1 118 ? 16.783 9.009 -1.881 1.00 90.12 118 THR A N 1
ATOM 911 C CA . THR A 1 118 ? 17.825 9.624 -2.716 1.00 90.12 118 THR A CA 1
ATOM 912 C C . THR A 1 118 ? 18.912 8.629 -3.121 1.00 90.12 118 THR A C 1
ATOM 914 O O . THR A 1 118 ? 19.198 8.508 -4.309 1.00 90.12 118 THR A O 1
ATOM 917 N N . ALA A 1 119 ? 19.488 7.892 -2.163 1.00 92.19 119 ALA A N 1
ATOM 918 C CA . ALA A 1 119 ? 20.551 6.922 -2.441 1.00 92.19 119 ALA A CA 1
ATOM 919 C C . ALA A 1 119 ? 20.048 5.785 -3.342 1.00 92.19 119 ALA A C 1
ATOM 921 O O . ALA A 1 119 ? 20.695 5.430 -4.328 1.00 92.19 119 ALA A O 1
ATOM 922 N N . PHE A 1 120 ? 18.836 5.298 -3.064 1.00 90.69 120 PHE A N 1
ATOM 923 C CA . PHE A 1 120 ? 18.162 4.313 -3.897 1.00 90.69 120 PHE A CA 1
ATOM 924 C C . PHE A 1 120 ? 17.999 4.813 -5.338 1.00 90.69 120 PHE A C 1
ATOM 926 O O . PHE A 1 120 ? 18.286 4.083 -6.283 1.00 90.69 120 PHE A O 1
ATOM 933 N N . LEU A 1 121 ? 17.547 6.057 -5.532 1.00 90.69 121 LEU A N 1
ATOM 934 C CA . LEU A 1 121 ? 17.330 6.622 -6.865 1.00 90.69 121 LEU A CA 1
ATOM 935 C C . LEU A 1 121 ? 18.645 6.837 -7.629 1.00 90.69 121 LEU A C 1
ATOM 937 O O . LEU A 1 121 ? 18.692 6.582 -8.833 1.00 90.69 121 LEU A O 1
ATOM 941 N N . GLU A 1 122 ? 19.705 7.284 -6.954 1.00 91.94 122 GLU A N 1
ATOM 942 C CA . GLU A 1 122 ? 21.047 7.396 -7.539 1.00 91.94 122 GLU A CA 1
ATOM 943 C C . GLU A 1 122 ? 21.536 6.034 -8.040 1.00 91.94 122 GLU A C 1
ATOM 945 O O . GLU A 1 122 ? 21.870 5.893 -9.218 1.00 91.94 122 GLU A O 1
ATOM 950 N N . LYS A 1 123 ? 21.462 5.009 -7.185 1.00 88.75 123 LYS A N 1
ATOM 951 C CA . LYS A 1 123 ? 21.812 3.624 -7.519 1.00 88.75 123 LYS A CA 1
ATOM 952 C C . LYS A 1 123 ? 20.954 3.059 -8.647 1.00 88.75 123 LYS A C 1
ATOM 954 O O . LYS A 1 123 ? 21.471 2.447 -9.573 1.00 88.75 123 LYS A O 1
ATOM 959 N N . TYR A 1 124 ? 19.643 3.288 -8.620 1.00 87.56 124 TYR A N 1
ATOM 960 C CA . TYR A 1 124 ? 18.735 2.777 -9.648 1.00 87.56 124 TYR A CA 1
ATOM 961 C C . TYR A 1 124 ? 18.962 3.440 -11.015 1.00 87.56 124 TYR A C 1
ATOM 963 O O . TYR A 1 124 ? 18.643 2.858 -12.056 1.00 87.56 124 TYR A O 1
ATOM 971 N N . ASN A 1 125 ? 19.510 4.659 -11.043 1.00 89.38 125 ASN A N 1
ATOM 972 C CA . ASN A 1 125 ? 19.888 5.353 -12.273 1.00 89.38 125 ASN A CA 1
ATOM 973 C C . ASN A 1 125 ? 21.263 4.942 -12.813 1.00 89.38 125 ASN A C 1
ATOM 975 O O . ASN A 1 125 ? 21.550 5.246 -13.973 1.00 89.38 125 ASN A O 1
ATOM 979 N N . ASP A 1 126 ? 22.061 4.217 -12.030 1.00 91.50 126 ASP A N 1
ATOM 980 C CA . ASP A 1 126 ? 23.331 3.667 -12.481 1.00 91.50 126 ASP A CA 1
ATOM 981 C C . ASP A 1 126 ? 23.140 2.675 -13.645 1.00 91.50 126 ASP A C 1
ATOM 983 O O . ASP A 1 126 ? 22.192 1.882 -13.692 1.00 91.50 126 ASP A O 1
ATOM 987 N N . THR A 1 127 ? 24.033 2.758 -14.633 1.00 87.81 127 THR A N 1
ATOM 988 C CA . THR A 1 127 ? 23.911 1.960 -15.862 1.00 87.81 127 THR A CA 1
ATOM 989 C C . THR A 1 127 ? 24.270 0.500 -15.611 1.00 87.81 127 THR A C 1
ATOM 991 O O . THR A 1 127 ? 23.564 -0.376 -16.107 1.00 87.81 127 THR A O 1
ATOM 994 N N . GLU A 1 128 ? 25.299 0.230 -14.804 1.00 84.88 128 GLU A N 1
ATOM 995 C CA . GLU A 1 128 ? 25.730 -1.129 -14.466 1.00 84.88 128 GLU A CA 1
ATOM 996 C C . GLU A 1 128 ? 24.642 -1.846 -13.659 1.00 84.88 128 GLU A C 1
ATOM 998 O O . GLU A 1 128 ? 24.272 -2.978 -13.979 1.00 84.88 128 GLU A O 1
ATOM 1003 N N . PHE A 1 129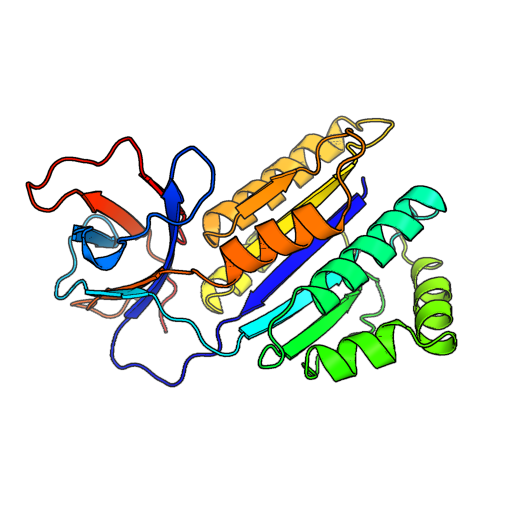 ? 24.031 -1.157 -12.692 1.00 83.25 129 PHE A N 1
ATOM 1004 C CA . PHE A 1 129 ? 22.893 -1.686 -11.941 1.00 83.25 129 PHE A CA 1
ATOM 1005 C C . PHE A 1 129 ? 21.713 -2.046 -12.859 1.00 83.25 129 PHE A C 1
ATOM 1007 O O . PHE A 1 129 ? 21.145 -3.140 -12.772 1.00 83.25 129 PHE A O 1
ATOM 1014 N N . GLN A 1 130 ? 21.358 -1.165 -13.800 1.00 80.44 130 GLN A N 1
ATOM 1015 C CA . GLN A 1 130 ? 20.288 -1.440 -14.763 1.00 80.44 130 GLN A CA 1
ATOM 1016 C C . GLN A 1 130 ? 20.623 -2.569 -15.737 1.00 80.44 130 GLN A C 1
ATOM 1018 O O . GLN A 1 130 ? 19.719 -3.299 -16.153 1.00 80.44 130 GLN A O 1
ATOM 1023 N N . GLU A 1 131 ? 21.885 -2.710 -16.131 1.00 79.94 131 GLU A N 1
ATOM 1024 C CA . GLU A 1 131 ? 22.355 -3.830 -16.944 1.00 79.94 131 GLU A CA 1
ATOM 1025 C C . GLU A 1 131 ? 22.315 -5.146 -16.165 1.00 79.94 131 GLU A C 1
ATOM 1027 O O . GLU A 1 131 ? 21.849 -6.151 -16.707 1.00 79.94 131 GLU A O 1
ATOM 1032 N N . GLY A 1 132 ? 22.649 -5.126 -14.874 1.00 76.44 132 GLY A N 1
ATOM 1033 C CA . GLY A 1 132 ? 22.427 -6.243 -13.958 1.00 76.44 132 GLY A CA 1
ATOM 1034 C C . GLY A 1 132 ? 20.963 -6.682 -13.964 1.00 76.44 132 GLY A C 1
ATOM 1035 O O . GLY A 1 132 ? 20.657 -7.824 -14.313 1.00 76.44 132 GLY A O 1
ATOM 1036 N N . LEU A 1 133 ? 20.031 -5.750 -13.729 1.00 72.00 133 LEU A N 1
ATOM 1037 C CA . LEU A 1 133 ? 18.586 -6.017 -13.822 1.00 72.00 133 LEU A CA 1
ATOM 1038 C C . LEU A 1 133 ? 18.156 -6.533 -15.210 1.00 72.00 133 LEU A C 1
ATOM 1040 O O . LEU A 1 133 ? 17.107 -7.165 -15.358 1.00 72.00 133 LEU A O 1
ATOM 1044 N N . ARG A 1 134 ? 18.910 -6.250 -16.283 1.00 68.75 134 ARG A N 1
ATOM 1045 C CA . ARG A 1 134 ? 18.660 -6.808 -17.629 1.00 68.75 134 ARG A CA 1
ATOM 1046 C C . ARG A 1 134 ? 19.074 -8.250 -17.761 1.00 68.75 134 ARG A C 1
ATOM 1048 O O . ARG A 1 134 ? 18.343 -9.003 -18.401 1.00 68.75 134 ARG A O 1
ATOM 1055 N N . PHE A 1 135 ? 20.191 -8.606 -17.157 1.00 62.56 135 PHE A N 1
ATOM 1056 C CA . PHE A 1 135 ? 20.770 -9.926 -17.273 1.00 62.56 135 PHE A CA 1
ATOM 1057 C C . PHE A 1 135 ? 20.015 -10.967 -16.435 1.00 62.56 135 PHE A C 1
ATOM 1059 O O . PHE A 1 135 ? 19.763 -12.075 -16.910 1.00 62.56 135 PHE A O 1
ATOM 1066 N N . PHE A 1 136 ? 19.569 -10.600 -15.229 1.00 57.75 136 PHE A N 1
ATOM 1067 C CA . PHE A 1 136 ? 18.928 -11.544 -14.308 1.00 57.75 136 PHE A CA 1
ATOM 1068 C C . PHE A 1 136 ? 17.551 -12.045 -14.791 1.00 57.75 136 PHE A C 1
ATOM 1070 O O . PHE A 1 136 ? 17.279 -13.239 -14.680 1.00 57.75 136 PHE A O 1
ATOM 1077 N N . GLY A 1 137 ? 16.731 -11.217 -15.451 1.00 50.09 137 GLY A N 1
ATOM 1078 C CA . GLY A 1 137 ? 15.410 -11.621 -15.981 1.00 50.09 137 GLY A CA 1
ATOM 1079 C C . GLY A 1 137 ? 15.419 -12.627 -17.149 1.00 50.09 137 GLY A C 1
ATOM 1080 O O . GLY A 1 137 ? 14.371 -12.953 -17.710 1.00 50.09 137 GLY A O 1
ATOM 1081 N N . GLY A 1 138 ? 16.598 -13.104 -17.569 1.00 44.56 138 GLY A N 1
ATOM 1082 C CA . GLY A 1 138 ? 16.766 -14.019 -18.699 1.00 44.56 138 GLY A CA 1
ATOM 1083 C C . GLY A 1 138 ? 16.544 -15.503 -18.385 1.00 44.56 138 GLY A C 1
ATOM 1084 O O . GLY A 1 138 ? 16.104 -16.223 -19.285 1.00 44.56 138 GLY A O 1
ATOM 1085 N N . ASN A 1 139 ? 16.802 -15.940 -17.145 1.00 47.62 139 ASN A N 1
ATOM 1086 C CA . ASN A 1 139 ? 16.951 -17.362 -16.788 1.00 47.62 139 ASN A CA 1
ATOM 1087 C C . ASN A 1 139 ? 15.855 -17.933 -15.869 1.00 47.62 139 ASN A C 1
ATOM 1089 O O . ASN A 1 139 ? 15.946 -19.104 -15.510 1.00 47.62 139 ASN A O 1
ATOM 1093 N N . GLY A 1 140 ? 14.843 -17.142 -15.501 1.00 43.56 140 GLY A N 1
ATOM 1094 C CA . GLY A 1 140 ? 13.751 -17.596 -14.636 1.00 43.56 140 GLY A CA 1
ATOM 1095 C C . GLY A 1 140 ? 12.862 -18.610 -15.352 1.00 43.56 140 GLY A C 1
ATOM 1096 O O . GLY A 1 140 ? 12.119 -18.244 -16.267 1.00 43.56 140 GLY A O 1
ATOM 1097 N N . ALA A 1 141 ? 12.978 -19.877 -14.967 1.00 43.09 141 ALA A N 1
ATOM 1098 C CA . ALA A 1 141 ? 12.097 -20.941 -15.422 1.00 43.09 141 ALA A CA 1
ATOM 1099 C C . ALA A 1 141 ? 10.752 -20.841 -14.676 1.00 43.09 141 ALA A C 1
ATOM 1101 O O . ALA A 1 141 ? 10.672 -20.303 -13.577 1.00 43.09 141 ALA A O 1
ATOM 1102 N N . ASP A 1 142 ? 9.684 -21.353 -15.286 1.00 49.56 142 ASP A N 1
ATOM 1103 C CA . ASP A 1 142 ? 8.258 -21.188 -14.936 1.00 49.56 142 ASP A CA 1
ATOM 1104 C C . ASP A 1 142 ? 7.799 -21.586 -13.501 1.00 49.56 142 ASP A C 1
ATOM 1106 O O . ASP A 1 142 ? 6.596 -21.604 -13.220 1.00 49.56 142 ASP A O 1
ATOM 1110 N N . ASP A 1 143 ? 8.692 -21.884 -12.552 1.00 44.00 143 ASP A N 1
ATOM 1111 C CA . ASP A 1 143 ? 8.348 -22.598 -11.314 1.00 44.00 143 ASP A CA 1
ATOM 1112 C C . ASP A 1 143 ? 8.353 -21.773 -10.007 1.00 44.00 143 ASP A C 1
ATOM 1114 O O . ASP A 1 143 ? 7.777 -22.231 -9.014 1.00 44.00 143 ASP A O 1
ATOM 1118 N N . ALA A 1 144 ? 8.858 -20.530 -9.971 1.00 43.72 144 ALA A N 1
ATOM 1119 C CA . ALA A 1 144 ? 8.772 -19.688 -8.759 1.00 43.72 144 ALA A CA 1
ATOM 1120 C C . ALA A 1 144 ? 7.341 -19.224 -8.401 1.00 43.72 144 ALA A C 1
ATOM 1122 O O . ALA A 1 144 ? 7.074 -18.817 -7.266 1.00 43.72 144 ALA A O 1
ATOM 1123 N N . SER A 1 145 ? 6.395 -19.316 -9.341 1.00 46.88 145 SER A N 1
ATOM 1124 C CA . SER A 1 145 ? 5.019 -18.814 -9.193 1.00 46.88 145 SER A CA 1
ATOM 1125 C C . SER A 1 145 ? 4.092 -19.697 -8.341 1.00 46.88 145 SER A C 1
ATOM 1127 O O . SER A 1 145 ? 2.968 -19.294 -8.045 1.00 46.88 145 SER A O 1
ATOM 1129 N N . LYS A 1 146 ? 4.547 -20.884 -7.908 1.00 44.69 146 LYS A N 1
ATOM 1130 C CA . LYS A 1 146 ? 3.757 -21.826 -7.088 1.00 44.69 146 LYS A CA 1
ATOM 1131 C C . LYS A 1 146 ? 4.012 -21.724 -5.585 1.00 44.69 146 LYS A C 1
ATOM 1133 O O . LYS A 1 146 ? 3.556 -22.590 -4.836 1.00 44.69 146 LYS A O 1
ATOM 1138 N N . ARG A 1 147 ? 4.728 -20.698 -5.108 1.00 53.88 147 ARG A N 1
ATOM 1139 C CA . ARG A 1 147 ? 4.734 -20.413 -3.665 1.00 53.88 147 ARG A CA 1
ATOM 1140 C C . ARG A 1 147 ? 3.288 -20.273 -3.192 1.00 53.88 147 ARG A C 1
ATOM 1142 O O . ARG A 1 147 ? 2.499 -19.573 -3.820 1.00 53.88 147 ARG A O 1
ATOM 1149 N N . ASN A 1 148 ? 2.947 -20.984 -2.117 1.00 66.69 148 ASN A N 1
ATOM 1150 C CA . ASN A 1 148 ? 1.592 -21.017 -1.581 1.00 66.69 148 ASN A CA 1
ATOM 1151 C C . ASN A 1 148 ? 1.164 -19.579 -1.240 1.00 66.69 148 ASN A C 1
ATOM 1153 O O . ASN A 1 148 ? 1.702 -18.989 -0.304 1.00 66.69 148 ASN A O 1
ATOM 1157 N N . ALA A 1 149 ? 0.231 -19.010 -2.009 1.00 66.56 149 ALA A N 1
ATOM 1158 C CA . ALA A 1 149 ? -0.289 -17.663 -1.782 1.00 66.56 149 ALA A CA 1
ATOM 1159 C C . ALA A 1 149 ? -0.789 -17.496 -0.339 1.00 66.56 149 ALA A C 1
ATOM 1161 O O . ALA A 1 149 ? -0.569 -16.446 0.253 1.00 66.56 149 ALA A O 1
ATOM 1162 N N . GLU A 1 150 ? -1.331 -18.562 0.259 1.00 70.88 150 GLU A N 1
ATOM 1163 C CA .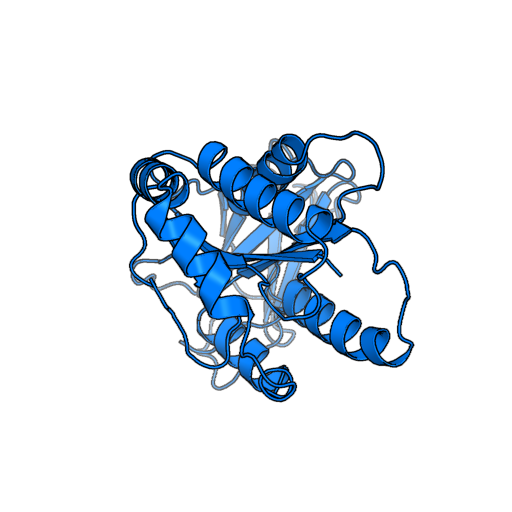 GLU A 1 150 ? -1.756 -18.591 1.662 1.00 70.88 150 GLU A CA 1
ATOM 1164 C C . GLU A 1 150 ? -0.578 -18.430 2.632 1.00 70.88 150 GLU A C 1
ATOM 1166 O O . GLU A 1 150 ? -0.722 -17.841 3.700 1.00 70.88 150 GLU A O 1
ATOM 1171 N N . GLN A 1 151 ? 0.603 -18.960 2.293 1.00 72.94 151 GLN A N 1
ATOM 1172 C CA . GLN A 1 151 ? 1.804 -18.789 3.111 1.00 72.94 151 GLN A CA 1
ATOM 1173 C C . GLN A 1 151 ? 2.318 -17.355 3.009 1.00 72.94 151 GLN A C 1
ATOM 1175 O O . GLN A 1 151 ? 2.641 -16.759 4.030 1.00 72.94 151 GLN A O 1
ATOM 1180 N N . MET A 1 152 ? 2.359 -16.787 1.800 1.00 75.88 152 MET A N 1
ATOM 1181 C CA . MET A 1 152 ? 2.729 -15.383 1.611 1.00 75.88 152 MET A CA 1
ATOM 1182 C C . MET A 1 152 ? 1.763 -14.459 2.359 1.00 75.88 152 MET A C 1
ATOM 1184 O O . MET A 1 152 ? 2.208 -13.600 3.108 1.00 75.88 152 MET A O 1
ATOM 1188 N N . GLU A 1 153 ? 0.457 -14.668 2.204 1.00 78.31 153 GLU A N 1
ATOM 1189 C CA . GLU A 1 153 ? -0.581 -13.939 2.931 1.00 78.31 153 GLU A CA 1
ATOM 1190 C C . GLU A 1 153 ? -0.370 -14.031 4.444 1.00 78.31 153 GLU A C 1
ATOM 1192 O O . GLU A 1 153 ? -0.314 -13.010 5.125 1.00 78.31 153 GLU A O 1
ATOM 1197 N N . ARG A 1 154 ? -0.172 -15.246 4.967 1.00 78.38 154 ARG A N 1
ATOM 1198 C CA . ARG A 1 154 ? 0.056 -15.478 6.394 1.00 78.38 154 ARG A CA 1
ATOM 1199 C C . ARG A 1 154 ? 1.283 -14.737 6.912 1.00 78.38 154 ARG A C 1
ATOM 1201 O O . ARG A 1 154 ? 1.196 -14.128 7.974 1.00 78.38 154 ARG A O 1
ATOM 1208 N N . GLU A 1 155 ? 2.403 -14.782 6.194 1.00 80.25 155 GLU A N 1
ATOM 1209 C CA . GLU A 1 155 ? 3.622 -14.078 6.604 1.00 80.25 155 GLU A CA 1
ATOM 1210 C C . GLU A 1 155 ? 3.451 -12.555 6.516 1.00 80.25 155 GLU A C 1
ATOM 1212 O O . GLU A 1 155 ? 3.830 -11.849 7.446 1.00 80.25 155 GLU A O 1
ATOM 1217 N N . LEU A 1 156 ? 2.802 -12.037 5.465 1.00 81.19 156 LEU A N 1
ATOM 1218 C CA . LEU A 1 156 ? 2.508 -10.604 5.344 1.00 81.19 156 LEU A CA 1
ATOM 1219 C C . LEU A 1 156 ? 1.625 -10.111 6.500 1.00 81.19 156 LEU A C 1
ATOM 1221 O O . LEU A 1 156 ? 1.947 -9.104 7.132 1.00 81.19 156 LEU A O 1
ATOM 1225 N N . LEU A 1 157 ? 0.557 -10.845 6.823 1.00 79.75 157 LEU A N 1
ATOM 1226 C CA . LEU A 1 157 ? -0.334 -10.533 7.944 1.00 79.75 157 LEU A CA 1
ATOM 1227 C C . LEU A 1 157 ? 0.395 -10.615 9.290 1.00 79.75 157 LEU A C 1
ATOM 1229 O O . LEU A 1 157 ? 0.261 -9.719 10.124 1.00 79.75 157 LEU A O 1
ATOM 1233 N N . ARG A 1 158 ? 1.204 -11.662 9.496 1.00 79.56 158 ARG A N 1
ATOM 1234 C CA . ARG A 1 158 ? 1.995 -11.854 10.719 1.00 79.56 158 ARG A CA 1
ATOM 1235 C C . ARG A 1 158 ? 2.996 -10.727 10.934 1.00 79.56 158 ARG A C 1
ATOM 1237 O O . ARG A 1 158 ? 3.142 -10.232 12.048 1.00 79.56 158 ARG A O 1
ATOM 1244 N N . SER A 1 159 ? 3.656 -10.297 9.868 1.00 77.62 159 SER A N 1
ATOM 1245 C CA . SER A 1 159 ? 4.625 -9.206 9.900 1.00 77.62 159 SER A CA 1
ATOM 1246 C C . SER A 1 159 ? 3.983 -7.814 9.830 1.00 77.62 159 SER A C 1
ATOM 1248 O O . SER A 1 159 ? 4.712 -6.825 9.787 1.00 77.62 159 SER A O 1
ATOM 1250 N N . LYS A 1 160 ? 2.641 -7.716 9.838 1.00 79.19 160 LYS A N 1
ATOM 1251 C CA . LYS A 1 160 ? 1.879 -6.455 9.738 1.00 79.19 160 LYS A CA 1
ATOM 1252 C C . LYS A 1 160 ? 2.274 -5.628 8.502 1.00 79.19 160 LYS A C 1
ATOM 1254 O O . LYS A 1 160 ? 2.344 -4.400 8.548 1.00 79.19 160 LYS A O 1
ATOM 1259 N N . ILE A 1 161 ? 2.560 -6.319 7.401 1.00 82.38 161 ILE A N 1
ATOM 1260 C CA . ILE A 1 161 ? 3.004 -5.743 6.132 1.00 82.38 161 ILE A CA 1
ATOM 1261 C C . ILE A 1 161 ? 1.788 -5.435 5.271 1.00 82.38 161 ILE A C 1
ATOM 1263 O O . ILE A 1 161 ? 0.917 -6.288 5.105 1.00 82.38 161 ILE A O 1
ATOM 1267 N N . ARG A 1 162 ? 1.762 -4.243 4.668 1.00 84.06 162 ARG A N 1
ATOM 1268 C CA . ARG A 1 162 ? 0.709 -3.848 3.730 1.00 84.06 162 ARG A CA 1
ATOM 1269 C C . ARG A 1 162 ? 1.195 -3.989 2.301 1.00 84.06 162 ARG A C 1
ATOM 1271 O O . ARG A 1 162 ? 2.259 -3.481 1.935 1.00 84.06 162 ARG A O 1
ATOM 1278 N N . LEU A 1 163 ? 0.390 -4.662 1.490 1.00 85.31 163 LEU A N 1
ATOM 1279 C CA . LEU A 1 163 ? 0.699 -4.916 0.096 1.00 85.31 163 LEU A CA 1
ATOM 1280 C C . LEU A 1 163 ? -0.079 -3.963 -0.805 1.00 85.31 163 LEU A C 1
ATOM 1282 O O . LEU A 1 163 ? -1.296 -4.041 -0.878 1.00 85.31 163 LEU A O 1
ATOM 1286 N N . TYR A 1 164 ? 0.610 -3.108 -1.544 1.00 86.06 164 TYR A N 1
ATOM 1287 C CA . TYR A 1 164 ? 0.005 -2.248 -2.552 1.00 86.06 164 TYR A CA 1
ATOM 1288 C C . TYR A 1 164 ? 0.407 -2.727 -3.941 1.00 86.06 164 TYR A C 1
ATOM 1290 O O . TYR A 1 164 ? 1.523 -3.193 -4.164 1.00 86.06 164 TYR A O 1
ATOM 1298 N N . VAL A 1 165 ? -0.499 -2.630 -4.906 1.00 86.19 165 VAL A N 1
ATOM 1299 C CA . VAL A 1 165 ? -0.239 -3.121 -6.264 1.00 86.19 165 VAL A CA 1
ATOM 1300 C C . VAL A 1 165 ? -0.586 -2.044 -7.269 1.00 86.19 165 VAL A C 1
ATOM 1302 O O . VAL A 1 165 ? -1.735 -1.619 -7.343 1.00 86.19 165 VAL A O 1
ATOM 1305 N N . LEU A 1 166 ? 0.394 -1.660 -8.087 1.00 85.38 166 LEU A N 1
ATOM 1306 C CA . LEU A 1 166 ? 0.197 -0.819 -9.257 1.00 85.38 166 LEU A CA 1
ATOM 1307 C C . LEU A 1 166 ? 0.189 -1.688 -10.516 1.00 85.38 166 LEU A C 1
ATOM 1309 O O . LEU A 1 166 ? 1.196 -2.279 -10.919 1.00 85.38 166 LEU A O 1
ATOM 1313 N N . LEU A 1 167 ? -0.963 -1.748 -11.171 1.00 84.12 167 LEU A N 1
ATOM 1314 C CA . LEU A 1 167 ? -1.117 -2.427 -12.452 1.00 84.12 167 LEU A CA 1
ATOM 1315 C C . LEU A 1 167 ? -0.875 -1.431 -13.585 1.00 84.12 167 LEU A C 1
ATOM 1317 O O . LEU A 1 167 ? -1.732 -0.594 -13.847 1.00 84.12 167 LEU A O 1
ATOM 1321 N N . LEU A 1 168 ? 0.265 -1.535 -14.272 1.00 79.06 168 LEU A N 1
ATOM 1322 C CA . LEU A 1 168 ? 0.676 -0.564 -15.299 1.00 79.06 168 LEU A CA 1
ATOM 1323 C C . LEU A 1 168 ? 0.047 -0.804 -16.678 1.00 79.06 168 LEU A C 1
ATOM 1325 O O . LEU A 1 168 ? 0.009 0.100 -17.510 1.00 79.06 168 LEU A O 1
ATOM 1329 N N . ALA A 1 169 ? -0.409 -2.027 -16.953 1.00 73.56 169 ALA A N 1
ATOM 1330 C CA . ALA A 1 169 ? -1.156 -2.343 -18.166 1.00 73.56 169 ALA A CA 1
ATOM 1331 C C . ALA A 1 169 ? -1.917 -3.668 -18.019 1.00 73.56 169 ALA A C 1
ATOM 1333 O O . ALA A 1 169 ? -1.376 -4.624 -17.444 1.00 73.56 169 ALA A O 1
ATOM 1334 N N . PRO A 1 170 ? -3.130 -3.786 -18.594 1.00 66.62 170 PRO A N 1
ATOM 1335 C CA . PRO A 1 170 ? -3.758 -5.086 -18.768 1.00 66.62 170 PRO A CA 1
ATOM 1336 C C . PRO A 1 170 ? -2.890 -5.973 -19.683 1.00 66.62 170 PRO A C 1
ATOM 1338 O O . PRO A 1 170 ? -2.202 -5.464 -20.573 1.00 66.62 170 PRO A O 1
ATOM 1341 N N . PRO A 1 171 ? -2.883 -7.303 -19.482 1.00 63.47 171 PRO A N 1
ATOM 1342 C CA . PRO A 1 171 ? -2.205 -8.205 -20.405 1.00 63.47 171 PRO A CA 1
ATOM 1343 C C . PRO A 1 171 ? -2.790 -8.051 -21.818 1.00 63.47 171 PRO A C 1
ATOM 1345 O O . PRO A 1 171 ? -4.008 -8.040 -21.980 1.00 63.47 171 PRO A O 1
ATOM 1348 N N . LYS A 1 172 ? -1.924 -7.965 -22.841 1.00 64.38 172 LYS A N 1
ATOM 1349 C CA . LYS A 1 172 ? -2.338 -7.919 -24.261 1.00 64.38 172 LYS A CA 1
ATOM 1350 C C . LYS A 1 172 ? -3.166 -9.151 -24.656 1.00 64.38 172 LYS A C 1
ATOM 1352 O O . LYS A 1 172 ? -4.063 -9.047 -25.485 1.00 64.38 172 LYS A O 1
ATOM 1357 N N . HIS A 1 173 ? -2.890 -10.293 -24.023 1.00 64.69 173 HIS A N 1
ATOM 1358 C CA . HIS A 1 173 ? -3.626 -11.541 -24.188 1.00 64.69 173 HIS A CA 1
ATOM 1359 C C . HIS A 1 173 ? -3.995 -12.084 -22.803 1.00 64.69 173 HIS A C 1
ATOM 1361 O O . HIS A 1 173 ? -3.117 -12.604 -22.115 1.00 64.69 173 HIS A O 1
ATOM 1367 N N . PRO A 1 174 ? -5.245 -11.917 -22.338 1.00 64.19 174 PRO A N 1
ATOM 1368 C CA . PRO A 1 174 ? -5.667 -12.484 -21.066 1.00 64.19 174 PRO A CA 1
ATOM 1369 C C . PRO A 1 174 ? -5.698 -14.011 -21.185 1.00 64.19 174 PRO A C 1
ATOM 1371 O O . PRO A 1 174 ? -6.543 -14.566 -21.885 1.00 64.19 174 PRO A O 1
ATOM 1374 N N . ASN A 1 175 ? -4.777 -14.696 -20.510 1.00 66.81 175 ASN A N 1
ATOM 1375 C CA . ASN A 1 175 ? -4.882 -16.136 -20.327 1.00 66.81 175 ASN A CA 1
ATOM 1376 C C . ASN A 1 175 ? -5.981 -16.397 -19.277 1.00 66.81 175 ASN A C 1
ATOM 1378 O O . ASN A 1 175 ? -5.936 -15.804 -18.196 1.00 66.81 175 ASN A O 1
ATOM 1382 N N . PRO A 1 176 ? -6.981 -17.251 -19.554 1.00 65.19 176 PRO A N 1
ATOM 1383 C CA . PRO A 1 176 ? -8.049 -17.548 -18.599 1.00 65.19 176 PRO A CA 1
ATOM 1384 C C . PRO A 1 176 ? -7.528 -18.094 -17.257 1.00 65.19 176 PRO A C 1
ATOM 1386 O O . PRO A 1 176 ? -8.148 -17.844 -16.223 1.00 65.19 176 PRO A O 1
ATOM 1389 N N . ASN A 1 177 ? -6.369 -18.761 -17.244 1.00 62.81 177 ASN A N 1
ATOM 1390 C CA . ASN A 1 177 ? -5.747 -19.252 -16.011 1.00 62.81 177 ASN A CA 1
ATOM 1391 C C . ASN A 1 177 ? -5.117 -18.132 -15.161 1.00 62.81 177 ASN A C 1
ATOM 1393 O O . ASN A 1 177 ? -5.098 -18.246 -13.935 1.00 62.81 177 ASN A O 1
ATOM 1397 N N . ASP A 1 178 ? -4.704 -17.012 -15.767 1.00 65.50 178 ASP A N 1
ATOM 1398 C CA . ASP A 1 178 ? -4.155 -15.854 -15.040 1.00 65.50 178 ASP A CA 1
ATOM 1399 C C . ASP A 1 178 ? -5.222 -15.171 -14.172 1.00 65.50 178 ASP A C 1
ATOM 1401 O O . ASP A 1 178 ? -4.902 -14.488 -13.197 1.00 65.50 178 ASP A O 1
ATOM 1405 N N . GLY A 1 179 ? -6.505 -15.359 -14.504 1.00 62.50 179 GLY A N 1
ATOM 1406 C CA . GLY A 1 179 ? -7.624 -14.794 -13.754 1.00 62.50 179 GLY A CA 1
ATOM 1407 C C . GLY A 1 179 ? -7.656 -15.253 -12.295 1.00 62.50 179 GLY A C 1
ATOM 1408 O O . GLY A 1 179 ? -7.921 -14.434 -11.414 1.00 62.50 179 GLY A O 1
ATOM 1409 N N . ARG A 1 180 ? -7.327 -16.528 -12.031 1.00 65.56 180 ARG A N 1
ATOM 1410 C CA . ARG A 1 180 ? -7.340 -17.111 -10.679 1.00 65.56 180 ARG A CA 1
ATOM 1411 C C . ARG A 1 180 ? -6.176 -16.604 -9.825 1.00 65.56 180 ARG A C 1
ATOM 1413 O O . ARG A 1 180 ? -6.393 -16.180 -8.695 1.00 65.56 180 ARG A O 1
ATOM 1420 N N . SER A 1 181 ? -4.956 -16.596 -10.358 1.00 69.94 181 SER A N 1
ATOM 1421 C CA . SER A 1 181 ? -3.790 -16.079 -9.623 1.00 69.94 181 SER A CA 1
ATOM 1422 C C . SER A 1 181 ? -3.922 -14.577 -9.365 1.00 69.94 181 SER A C 1
ATOM 1424 O O . SER A 1 181 ? -3.577 -14.082 -8.293 1.00 69.94 181 SER A O 1
ATOM 1426 N N . ARG A 1 182 ? -4.503 -13.840 -10.323 1.00 71.50 182 ARG A N 1
ATOM 1427 C CA . ARG A 1 182 ? -4.800 -12.419 -10.153 1.00 71.50 182 ARG A CA 1
ATOM 1428 C C . ARG A 1 182 ? -5.824 -12.187 -9.051 1.00 71.50 182 ARG A C 1
ATOM 1430 O O . ARG A 1 182 ? -5.599 -11.294 -8.246 1.00 71.50 182 ARG A O 1
ATOM 1437 N N . SER A 1 183 ? -6.928 -12.937 -9.000 1.00 76.69 183 SER A N 1
ATOM 1438 C CA . SER A 1 183 ? -7.909 -12.757 -7.923 1.00 76.69 183 SER A CA 1
ATOM 1439 C C . SER A 1 183 ? -7.279 -13.025 -6.558 1.00 76.69 183 SER A C 1
ATOM 1441 O O . SER A 1 183 ? -7.423 -12.189 -5.677 1.00 76.69 183 SER A O 1
ATOM 1443 N N . GLN A 1 184 ? -6.476 -14.088 -6.437 1.00 80.38 184 GLN A N 1
ATOM 1444 C CA . GLN A 1 184 ? -5.762 -14.419 -5.200 1.00 80.38 184 GLN A CA 1
ATOM 1445 C C . GLN A 1 184 ? -4.834 -13.288 -4.740 1.00 80.38 184 GLN A C 1
ATOM 1447 O O . GLN A 1 184 ? -4.919 -12.870 -3.593 1.00 80.38 184 GLN A O 1
ATOM 1452 N N . LEU A 1 185 ? -3.999 -12.728 -5.623 1.00 81.38 185 LEU A N 1
ATOM 1453 C CA . LEU A 1 185 ? -3.128 -11.605 -5.255 1.00 81.38 185 LEU A CA 1
ATOM 1454 C C . LEU A 1 185 ? -3.931 -10.372 -4.810 1.00 81.38 185 LEU A C 1
ATOM 1456 O O . LEU A 1 185 ? -3.565 -9.716 -3.839 1.00 81.38 185 LEU A O 1
ATOM 1460 N N . MET A 1 186 ? -5.021 -10.051 -5.513 1.00 84.06 186 MET A N 1
ATOM 1461 C CA . MET A 1 186 ? -5.880 -8.917 -5.149 1.00 84.06 186 MET A CA 1
ATOM 1462 C C . MET A 1 186 ? -6.590 -9.143 -3.815 1.00 84.06 186 MET A C 1
ATOM 1464 O O . MET A 1 186 ? -6.847 -8.179 -3.097 1.00 84.06 186 MET A O 1
ATOM 1468 N N . ASP A 1 187 ? -6.901 -10.393 -3.484 1.00 86.50 187 ASP A N 1
ATOM 1469 C CA . ASP A 1 187 ? -7.442 -10.750 -2.182 1.00 86.50 187 ASP A CA 1
ATOM 1470 C C . ASP A 1 187 ? -6.369 -10.549 -1.109 1.00 86.50 187 ASP A C 1
ATOM 1472 O O . ASP A 1 187 ? -6.614 -9.767 -0.201 1.00 86.50 187 ASP A O 1
ATOM 1476 N N . VAL A 1 188 ? -5.138 -11.047 -1.283 1.00 85.56 188 VAL A N 1
ATOM 1477 C CA . VAL A 1 188 ? -4.021 -10.787 -0.344 1.00 85.56 188 VAL A CA 1
ATOM 1478 C C . VAL A 1 188 ? -3.771 -9.286 -0.126 1.00 85.56 188 VAL A C 1
ATOM 1480 O O . VAL A 1 188 ? -3.565 -8.840 1.005 1.00 85.56 188 VAL A O 1
ATOM 1483 N N . VAL A 1 189 ? -3.834 -8.472 -1.187 1.00 86.81 189 VAL A N 1
ATOM 1484 C CA . VAL A 1 189 ? -3.755 -7.003 -1.074 1.00 86.81 189 VAL A CA 1
ATOM 1485 C C . VAL A 1 189 ? -4.821 -6.465 -0.120 1.00 86.81 189 VAL A C 1
ATOM 1487 O O . VAL A 1 189 ? -4.503 -5.701 0.787 1.00 86.81 189 VAL A O 1
ATOM 1490 N N . ARG A 1 190 ? -6.076 -6.892 -0.280 1.00 87.12 190 ARG A N 1
ATOM 1491 C CA . ARG A 1 190 ? -7.184 -6.456 0.582 1.00 87.12 190 ARG A CA 1
ATOM 1492 C C . ARG A 1 190 ? -7.074 -7.011 1.997 1.00 87.12 190 ARG A C 1
ATOM 1494 O O . ARG A 1 190 ? -7.368 -6.288 2.941 1.00 87.12 190 ARG A O 1
ATOM 1501 N N . GLU A 1 191 ? -6.657 -8.265 2.154 1.00 87.06 191 GLU A N 1
ATOM 1502 C CA . GLU A 1 191 ? -6.506 -8.915 3.460 1.00 87.06 191 GLU A CA 1
ATOM 1503 C C . GLU A 1 191 ? -5.447 -8.206 4.309 1.00 87.06 191 GLU A C 1
ATOM 1505 O O . GLU A 1 191 ? -5.652 -7.981 5.502 1.00 87.06 191 GLU A O 1
ATOM 1510 N N . THR A 1 192 ? -4.363 -7.746 3.677 1.00 85.88 192 THR A N 1
ATOM 1511 C CA . THR A 1 192 ? -3.331 -6.909 4.311 1.00 85.88 192 THR A CA 1
ATOM 1512 C C . THR A 1 192 ? -3.739 -5.436 4.459 1.00 85.88 192 THR A C 1
ATOM 1514 O O . THR A 1 192 ? -2.960 -4.626 4.953 1.00 85.88 192 THR A O 1
ATOM 1517 N N . GLY A 1 193 ? -4.947 -5.051 4.037 1.00 85.50 193 GLY A N 1
ATOM 1518 C CA . GLY A 1 193 ? -5.443 -3.674 4.085 1.00 85.50 193 GLY A CA 1
ATOM 1519 C C . GLY A 1 193 ? -4.807 -2.733 3.064 1.00 85.50 193 GLY A C 1
ATOM 1520 O O . GLY A 1 193 ? -5.005 -1.521 3.149 1.00 85.50 193 GLY A O 1
ATOM 1521 N N . GLY A 1 194 ? -4.009 -3.242 2.129 1.00 86.44 194 GLY A N 1
ATOM 1522 C CA . GLY A 1 194 ? -3.424 -2.450 1.057 1.00 86.44 194 GLY A CA 1
ATOM 1523 C C . GLY A 1 194 ? -4.410 -2.146 -0.074 1.00 86.44 194 GLY A C 1
ATOM 1524 O O . GLY A 1 194 ? -5.595 -2.478 -0.014 1.00 86.44 194 GLY A O 1
ATOM 1525 N N . VAL A 1 195 ? -3.921 -1.469 -1.114 1.00 85.31 195 VAL A N 1
ATOM 1526 C CA . VAL A 1 195 ? -4.756 -0.943 -2.204 1.00 85.31 195 VAL A CA 1
ATOM 1527 C C . VAL A 1 195 ? -4.206 -1.358 -3.564 1.00 85.31 195 VAL A C 1
ATOM 1529 O O . VAL A 1 195 ? -2.996 -1.435 -3.782 1.00 85.31 195 VAL A O 1
ATOM 1532 N N . VAL A 1 196 ? -5.119 -1.612 -4.500 1.00 85.56 196 VAL A N 1
ATOM 1533 C CA . VAL A 1 196 ? -4.802 -1.892 -5.901 1.00 85.56 196 VAL A CA 1
ATOM 1534 C C . VAL A 1 196 ? -5.089 -0.644 -6.720 1.00 85.56 196 VAL A C 1
ATOM 1536 O O . VAL A 1 196 ? -6.249 -0.273 -6.899 1.00 85.56 196 VAL A O 1
ATOM 1539 N N . VAL A 1 197 ? -4.047 -0.044 -7.279 1.00 84.50 197 VAL A N 1
ATOM 1540 C CA . VAL A 1 197 ? -4.158 1.064 -8.223 1.00 84.50 197 VAL A CA 1
ATOM 1541 C C . VAL A 1 197 ? -3.991 0.513 -9.632 1.00 84.50 197 VAL A C 1
ATOM 1543 O O . VAL A 1 197 ? -3.044 -0.209 -9.946 1.00 84.50 197 VAL A O 1
ATOM 1546 N N . LYS A 1 198 ? -4.948 0.816 -10.504 1.00 85.12 198 LYS A N 1
ATOM 1547 C CA . LYS A 1 198 ? -4.867 0.472 -11.923 1.00 85.12 198 LYS A CA 1
ATOM 1548 C C . LYS A 1 198 ? -4.474 1.729 -12.669 1.00 85.12 198 LYS A C 1
ATOM 1550 O O . LYS A 1 198 ? -5.225 2.694 -12.641 1.00 85.12 198 LYS A O 1
ATOM 1555 N N . ALA A 1 199 ? -3.323 1.701 -13.330 1.00 81.44 199 ALA A N 1
ATOM 1556 C CA . ALA A 1 199 ? -3.004 2.735 -14.289 1.00 81.44 199 ALA A CA 1
ATOM 1557 C C . ALA A 1 199 ? -3.977 2.590 -15.460 1.00 81.44 199 ALA A C 1
ATOM 1559 O O . ALA A 1 199 ? -3.996 1.563 -16.150 1.00 81.44 199 ALA A O 1
ATOM 1560 N N . ASP A 1 200 ? -4.817 3.598 -15.656 1.00 75.62 200 ASP A N 1
ATOM 1561 C CA . ASP A 1 200 ? -5.674 3.649 -16.830 1.00 75.62 200 ASP A CA 1
ATOM 1562 C C . ASP A 1 200 ? -4.811 3.725 -18.092 1.00 75.62 200 ASP A C 1
ATOM 1564 O O . ASP A 1 200 ? -3.737 4.326 -18.106 1.00 75.62 200 ASP A O 1
ATOM 1568 N N . SER A 1 201 ? -5.290 3.141 -19.191 1.00 60.19 201 SER A N 1
ATOM 1569 C CA . SER A 1 201 ? -4.575 3.111 -20.474 1.00 60.19 201 SER A CA 1
ATOM 1570 C C . SER A 1 201 ? -4.430 4.483 -21.153 1.00 60.19 201 SER A C 1
ATOM 1572 O O . SER A 1 201 ? -4.003 4.547 -22.304 1.00 60.19 201 SER A O 1
ATOM 1574 N N . GLY A 1 202 ? -4.838 5.566 -20.487 1.00 66.44 202 GLY A N 1
ATOM 1575 C CA . GLY A 1 202 ? -4.668 6.931 -20.970 1.00 66.44 202 GLY A CA 1
ATOM 1576 C C . GLY A 1 202 ? -3.209 7.390 -20.922 1.00 66.44 202 GLY A C 1
ATOM 1577 O O . GLY A 1 202 ? -2.350 6.749 -20.323 1.00 66.44 202 GLY A O 1
ATOM 1578 N N . ASN A 1 203 ? -2.930 8.555 -21.511 1.00 69.81 203 ASN A N 1
ATOM 1579 C CA . ASN A 1 203 ? -1.608 9.203 -21.490 1.00 69.81 203 ASN A CA 1
ATOM 1580 C C . ASN A 1 203 ? -1.245 9.796 -20.112 1.00 69.81 203 ASN A C 1
ATOM 1582 O O . ASN A 1 203 ? -0.519 10.786 -20.035 1.00 69.81 203 ASN A O 1
ATOM 1586 N N . VAL A 1 204 ? -1.777 9.237 -19.024 1.00 77.50 204 VAL A N 1
ATOM 1587 C CA . VAL A 1 204 ? -1.470 9.694 -17.671 1.00 77.50 204 VAL A CA 1
ATOM 1588 C C . VAL A 1 204 ? -0.037 9.258 -17.344 1.00 77.50 204 VAL A C 1
ATOM 1590 O O . VAL A 1 204 ? 0.255 8.061 -17.415 1.00 77.50 204 VAL A O 1
ATOM 1593 N N . PRO A 1 205 ? 0.873 10.191 -17.011 1.00 83.00 205 PRO A N 1
ATOM 1594 C CA . PRO A 1 205 ? 2.253 9.851 -16.684 1.00 83.00 205 PRO A CA 1
ATOM 1595 C C . PRO A 1 205 ? 2.330 8.892 -15.491 1.00 83.00 205 PRO A C 1
ATOM 1597 O O . PRO A 1 205 ? 1.574 9.034 -14.530 1.00 83.00 205 PRO A O 1
ATOM 1600 N N . SER A 1 206 ? 3.281 7.955 -15.507 1.00 81.44 206 SER A N 1
ATOM 1601 C CA . SER A 1 206 ? 3.532 7.022 -14.393 1.00 81.44 206 SER A CA 1
ATOM 1602 C C . SER A 1 206 ? 3.783 7.737 -13.063 1.00 81.44 206 SER A C 1
ATOM 1604 O O . SER A 1 206 ? 3.354 7.244 -12.022 1.00 81.44 206 SER A O 1
ATOM 1606 N N . ARG A 1 207 ? 4.358 8.944 -13.109 1.00 85.81 207 ARG A N 1
ATOM 1607 C CA . ARG A 1 207 ? 4.525 9.840 -11.962 1.00 85.81 207 ARG A CA 1
ATOM 1608 C C . ARG A 1 207 ? 3.234 10.126 -11.206 1.00 85.81 207 ARG A C 1
ATOM 1610 O O . ARG A 1 207 ? 3.236 10.066 -9.987 1.00 85.81 207 ARG A O 1
ATOM 1617 N N . HIS A 1 208 ? 2.127 10.358 -11.905 1.00 88.50 208 HIS A N 1
ATOM 1618 C CA . HIS A 1 208 ? 0.850 10.603 -11.238 1.00 88.50 208 HIS A CA 1
ATOM 1619 C C . HIS A 1 208 ? 0.417 9.396 -10.394 1.00 88.50 208 HIS A C 1
ATOM 1621 O O . HIS A 1 208 ? -0.012 9.541 -9.255 1.00 88.50 208 HIS A O 1
ATOM 1627 N N . TRP A 1 209 ? 0.575 8.185 -10.930 1.00 86.00 209 TRP A N 1
ATOM 1628 C CA . TRP A 1 209 ? 0.222 6.962 -10.213 1.00 86.00 209 TRP A CA 1
ATOM 1629 C C . TRP A 1 209 ? 1.168 6.668 -9.052 1.00 86.00 209 TRP A C 1
ATOM 1631 O O . TRP A 1 209 ? 0.722 6.172 -8.021 1.00 86.00 209 TRP A O 1
ATOM 1641 N N . ALA A 1 210 ? 2.452 6.993 -9.203 1.00 85.75 210 ALA A N 1
ATOM 1642 C CA . ALA A 1 210 ? 3.412 6.949 -8.111 1.00 85.75 210 ALA A CA 1
ATOM 1643 C C . ALA A 1 210 ? 3.005 7.901 -6.977 1.00 85.75 210 ALA A C 1
ATOM 1645 O O . ALA A 1 210 ? 2.942 7.472 -5.831 1.00 85.75 210 ALA A O 1
ATOM 1646 N N . GLU A 1 211 ? 2.645 9.146 -7.288 1.00 87.19 211 GLU A N 1
ATOM 1647 C CA . GLU A 1 211 ? 2.169 10.128 -6.305 1.00 87.19 211 GLU A CA 1
ATOM 1648 C C . GLU A 1 211 ? 0.899 9.642 -5.584 1.00 87.19 211 GLU A C 1
ATOM 1650 O O . GLU A 1 211 ? 0.843 9.683 -4.357 1.00 87.19 211 GLU A O 1
ATOM 1655 N N . VAL A 1 212 ? -0.077 9.087 -6.314 1.00 84.94 212 VAL A N 1
ATOM 1656 C CA . VAL A 1 212 ? -1.290 8.479 -5.726 1.00 84.94 212 VAL A CA 1
ATOM 1657 C C . VAL A 1 212 ? -0.946 7.295 -4.817 1.00 84.94 212 VAL A C 1
ATOM 1659 O O . VAL A 1 212 ? -1.504 7.145 -3.732 1.00 84.94 212 VAL A O 1
ATOM 1662 N N . MET A 1 213 ? -0.016 6.434 -5.227 1.00 84.94 213 MET A N 1
ATOM 1663 C CA . MET A 1 213 ? 0.436 5.319 -4.393 1.00 84.94 213 MET A CA 1
ATOM 1664 C C . MET A 1 213 ? 1.133 5.825 -3.131 1.00 84.94 213 MET A C 1
ATOM 1666 O O . MET A 1 213 ? 0.828 5.356 -2.038 1.00 84.94 213 MET A O 1
ATOM 1670 N N . HIS A 1 214 ? 2.023 6.809 -3.253 1.00 84.38 214 HIS A N 1
ATOM 1671 C CA . HIS A 1 214 ? 2.701 7.388 -2.102 1.00 84.38 214 HIS A CA 1
ATOM 1672 C C . HIS A 1 214 ? 1.733 8.089 -1.162 1.00 84.38 214 HIS A C 1
ATOM 1674 O O . HIS A 1 214 ? 1.909 7.905 0.036 1.00 84.38 214 HIS A O 1
ATOM 1680 N N . SER A 1 215 ? 0.697 8.783 -1.647 1.00 82.50 215 SER A N 1
ATOM 1681 C CA . SER A 1 215 ? -0.311 9.378 -0.761 1.00 82.50 215 SER A CA 1
ATOM 1682 C C . SER A 1 215 ? -1.046 8.302 0.040 1.00 82.50 215 SER A C 1
ATOM 1684 O O . SER A 1 215 ? -1.160 8.423 1.256 1.00 82.50 215 SER A O 1
ATOM 1686 N N . LEU A 1 216 ? -1.432 7.197 -0.613 1.00 80.12 216 LEU A N 1
ATOM 1687 C CA . LEU A 1 216 ? -2.074 6.054 0.046 1.00 80.12 216 LEU A CA 1
ATOM 1688 C C . LEU A 1 216 ? -1.162 5.361 1.066 1.00 80.12 216 LEU A C 1
ATOM 1690 O O . LEU A 1 216 ? -1.655 4.812 2.048 1.00 80.12 216 LEU A O 1
ATOM 1694 N N . ILE A 1 217 ? 0.148 5.341 0.826 1.00 81.50 217 ILE A N 1
ATOM 1695 C CA . ILE A 1 217 ? 1.120 4.771 1.763 1.00 81.50 217 ILE A CA 1
ATOM 1696 C C . ILE A 1 217 ? 1.424 5.768 2.901 1.00 81.50 217 ILE A C 1
ATOM 1698 O O . ILE A 1 217 ? 1.703 5.355 4.022 1.00 81.50 217 ILE A O 1
ATOM 1702 N N . GLU A 1 218 ? 1.434 7.072 2.616 1.00 73.75 218 GLU A N 1
ATOM 1703 C CA . GLU A 1 218 ? 1.850 8.144 3.534 1.00 73.75 218 GLU A CA 1
ATOM 1704 C C . GLU A 1 218 ? 0.800 8.441 4.593 1.00 73.75 218 GLU A C 1
ATOM 1706 O O . GLU A 1 218 ? 1.132 8.597 5.764 1.00 73.75 218 GLU A O 1
ATOM 1711 N N . VAL A 1 219 ? -0.466 8.497 4.187 1.00 67.44 219 VAL A N 1
ATOM 1712 C CA . VAL A 1 219 ? -1.580 8.848 5.066 1.00 67.44 219 VAL A CA 1
ATOM 1713 C C . VAL A 1 219 ? -2.309 7.577 5.493 1.00 67.44 219 VAL A C 1
ATOM 1715 O O . VAL A 1 219 ? -3.517 7.413 5.332 1.00 67.44 219 VAL A O 1
ATOM 1718 N N . ALA A 1 220 ? -1.531 6.627 6.006 1.00 64.75 220 ALA A N 1
ATOM 1719 C CA . ALA A 1 220 ? -2.102 5.525 6.751 1.00 64.75 220 ALA A CA 1
ATOM 1720 C C . ALA A 1 220 ? -2.494 6.040 8.141 1.00 64.75 220 ALA A C 1
ATOM 1722 O O . ALA A 1 220 ? -1.650 6.456 8.937 1.00 64.75 220 ALA A O 1
ATOM 1723 N N . ASP A 1 221 ? -3.784 5.985 8.430 1.00 72.75 221 ASP A N 1
ATOM 1724 C CA . ASP A 1 221 ? -4.340 6.241 9.744 1.00 72.75 221 ASP A CA 1
ATOM 1725 C C . ASP A 1 221 ? -3.993 5.067 10.644 1.00 72.75 221 ASP A C 1
ATOM 1727 O O . ASP A 1 221 ? -4.367 3.913 10.399 1.00 72.75 221 ASP A O 1
ATOM 1731 N N . ARG A 1 222 ? -3.236 5.350 11.696 1.00 77.12 222 ARG A N 1
ATOM 1732 C CA . ARG A 1 222 ? -2.941 4.353 12.707 1.00 77.12 222 ARG A CA 1
ATOM 1733 C C . ARG A 1 222 ? -4.140 4.281 13.638 1.00 77.12 222 ARG A C 1
ATOM 1735 O O . ARG A 1 222 ? -4.486 5.276 14.263 1.00 77.12 222 ARG A O 1
ATOM 1742 N N . VAL A 1 223 ? -4.754 3.106 13.720 1.00 79.00 223 VAL A N 1
ATOM 1743 C CA . VAL A 1 223 ? -5.841 2.813 14.655 1.00 79.00 223 VAL A CA 1
ATOM 1744 C C . VAL A 1 223 ? -5.278 1.907 15.744 1.00 79.00 223 VAL A C 1
ATOM 1746 O O . VAL A 1 223 ? -5.073 0.711 15.526 1.00 79.00 223 VAL A O 1
ATOM 1749 N N . ASP A 1 224 ? -4.987 2.500 16.896 1.00 81.75 224 ASP A N 1
ATOM 1750 C CA . ASP A 1 224 ? -4.592 1.820 18.125 1.00 81.75 224 ASP A CA 1
ATOM 1751 C C . ASP A 1 224 ? -5.829 1.353 18.897 1.00 81.75 224 ASP A C 1
ATOM 1753 O O . ASP A 1 224 ? -6.861 2.028 18.921 1.00 81.75 224 ASP A O 1
ATOM 1757 N N . PHE A 1 225 ? -5.731 0.191 19.536 1.00 82.69 225 PHE A N 1
ATOM 1758 C CA . PHE A 1 225 ? -6.784 -0.351 20.386 1.00 82.69 225 PHE A CA 1
ATOM 1759 C C . PHE A 1 225 ? -6.233 -1.348 21.406 1.00 82.69 225 PHE A C 1
ATOM 1761 O O . PHE A 1 225 ? -5.179 -1.957 21.220 1.00 82.69 225 PHE A O 1
ATOM 1768 N N . ASP A 1 226 ? -7.000 -1.564 22.474 1.00 82.81 226 ASP A N 1
ATOM 1769 C CA . ASP A 1 226 ? -6.650 -2.534 23.506 1.00 82.81 226 ASP A CA 1
ATOM 1770 C C . ASP A 1 226 ? -7.367 -3.860 23.302 1.00 82.81 226 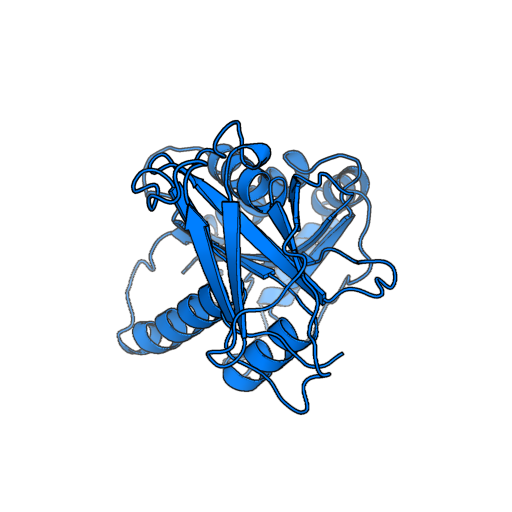ASP A C 1
ATOM 1772 O O . ASP A 1 226 ? -8.594 -3.963 23.415 1.00 82.81 226 ASP A O 1
ATOM 1776 N N . LEU A 1 227 ? -6.583 -4.914 23.084 1.00 82.19 227 LEU A N 1
ATOM 1777 C CA . LEU A 1 227 ? -7.078 -6.269 23.237 1.00 82.19 227 LEU A CA 1
ATOM 1778 C C . LEU A 1 227 ? -7.183 -6.610 24.724 1.00 82.19 227 LEU A C 1
ATOM 1780 O O . LEU A 1 227 ? -6.187 -6.786 25.419 1.00 82.19 227 LEU A O 1
ATOM 1784 N N . ASN A 1 228 ? -8.414 -6.800 25.202 1.00 79.06 228 ASN A N 1
ATOM 1785 C CA . ASN A 1 228 ? -8.680 -7.270 26.568 1.00 79.06 228 ASN A CA 1
ATOM 1786 C C . ASN A 1 228 ? -8.063 -8.651 26.865 1.00 79.06 228 ASN A C 1
ATOM 1788 O O . ASN A 1 228 ? -7.975 -9.072 28.018 1.00 79.06 228 ASN A O 1
ATOM 1792 N N . THR A 1 229 ? -7.703 -9.416 25.834 1.00 79.88 229 THR A N 1
ATOM 1793 C CA . THR A 1 229 ? -7.065 -10.727 25.964 1.00 79.88 229 THR A CA 1
ATOM 1794 C C . THR A 1 229 ? -6.121 -10.938 24.783 1.00 79.88 229 THR A C 1
ATOM 1796 O O . THR A 1 229 ? -6.555 -10.719 23.648 1.00 79.88 229 THR A O 1
ATOM 1799 N N . PRO A 1 230 ? -4.873 -11.393 25.012 1.00 83.31 230 PRO A N 1
ATOM 1800 C CA . PRO A 1 230 ? -3.967 -11.753 23.929 1.00 83.31 230 PRO A CA 1
ATOM 1801 C C . PRO A 1 230 ? -4.603 -12.779 22.993 1.00 83.31 230 PRO A C 1
ATOM 1803 O O . PRO A 1 230 ? -5.306 -13.696 23.429 1.00 83.31 230 PRO A O 1
ATOM 1806 N N . LEU A 1 231 ? -4.344 -12.642 21.698 1.00 85.50 231 LEU A N 1
ATOM 1807 C CA . LEU A 1 231 ? -4.835 -13.598 20.715 1.00 85.50 231 LEU A CA 1
ATOM 1808 C C . LEU A 1 231 ? -4.026 -14.894 20.798 1.00 85.50 231 LEU A C 1
ATOM 1810 O O . LEU A 1 231 ? -2.804 -14.871 20.887 1.00 85.50 231 LEU A O 1
ATOM 1814 N N . GLY A 1 232 ? -4.708 -16.037 20.736 1.00 86.12 232 GLY A N 1
ATOM 1815 C CA . GLY A 1 232 ? -4.055 -17.343 20.574 1.00 86.12 232 GLY A CA 1
ATOM 1816 C C . GLY A 1 232 ? -3.843 -17.742 19.110 1.00 86.12 232 GLY A C 1
ATOM 1817 O O . GLY A 1 232 ? -3.102 -18.676 18.821 1.00 86.12 232 GLY A O 1
ATOM 1818 N N . SER A 1 233 ? -4.507 -17.058 18.177 1.00 88.44 233 SER A N 1
ATOM 1819 C CA . SER A 1 233 ? -4.455 -17.332 16.741 1.00 88.44 233 SER A CA 1
ATOM 1820 C C . SER A 1 233 ? -4.803 -16.076 15.950 1.00 88.44 233 SER A C 1
ATOM 1822 O O . SER A 1 233 ? -5.300 -15.103 16.516 1.00 88.44 233 SER A O 1
ATOM 1824 N N . LEU A 1 234 ? -4.589 -16.118 14.632 1.00 87.00 234 LEU A N 1
ATOM 1825 C CA . LEU A 1 234 ? -5.101 -15.106 13.710 1.00 87.00 234 LEU A CA 1
ATOM 1826 C C . LEU A 1 234 ? -6.597 -14.869 13.980 1.00 87.00 234 LEU A C 1
ATOM 1828 O O . LEU A 1 234 ? -7.365 -15.832 14.077 1.00 87.00 234 LEU A O 1
ATOM 1832 N N . ALA A 1 235 ? -6.998 -13.608 14.118 1.00 90.25 235 ALA A N 1
ATOM 1833 C CA . ALA A 1 235 ? -8.377 -13.234 14.406 1.00 90.25 235 ALA A CA 1
ATOM 1834 C C . ALA A 1 235 ? -8.884 -12.237 13.372 1.00 90.25 235 ALA A C 1
ATOM 1836 O O . ALA A 1 235 ? -8.150 -11.346 12.946 1.00 90.25 235 ALA A O 1
ATOM 1837 N N . ARG A 1 236 ? -10.150 -12.394 12.976 1.00 91.75 236 ARG A N 1
ATOM 1838 C CA . AR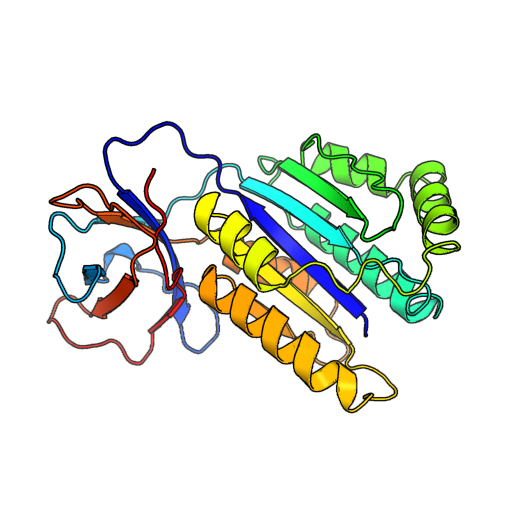G A 1 236 ? -10.820 -11.443 12.091 1.00 91.75 236 ARG A CA 1
ATOM 1839 C C . ARG A 1 236 ? -10.987 -10.102 12.804 1.00 91.75 236 ARG A C 1
ATOM 1841 O O . ARG A 1 236 ? -11.401 -10.074 13.965 1.00 91.75 236 ARG A O 1
ATOM 1848 N N . LEU A 1 237 ? -10.682 -9.041 12.073 1.00 92.00 237 LEU A N 1
ATOM 1849 C CA . LEU A 1 237 ? -10.780 -7.650 12.467 1.00 92.00 237 LEU A CA 1
ATOM 1850 C C . LEU A 1 237 ? -11.828 -6.964 11.592 1.00 92.00 237 LEU A C 1
ATOM 1852 O O . LEU A 1 237 ? -11.724 -6.977 10.365 1.00 92.00 237 LEU A O 1
ATOM 1856 N N . ASP A 1 238 ? -12.809 -6.336 12.223 1.00 92.88 238 ASP A N 1
ATOM 1857 C CA . ASP A 1 238 ? -13.765 -5.470 11.549 1.00 92.88 238 ASP A CA 1
ATOM 1858 C C . ASP A 1 238 ? -13.589 -4.049 12.113 1.00 92.88 238 ASP A C 1
ATOM 1860 O O . ASP A 1 238 ? -13.725 -3.812 13.314 1.00 92.88 238 ASP A O 1
ATOM 1864 N N . VAL A 1 239 ? -13.231 -3.099 11.243 1.00 90.50 239 VAL A N 1
ATOM 1865 C CA . VAL A 1 239 ? -13.046 -1.684 11.597 1.00 90.50 239 VAL A CA 1
ATOM 1866 C C . VAL A 1 239 ? -14.108 -0.858 10.891 1.00 90.50 239 VAL A C 1
ATOM 1868 O O . VAL A 1 239 ? -14.275 -0.932 9.673 1.00 90.50 239 VAL A O 1
ATOM 1871 N N . LEU A 1 240 ? -14.825 -0.050 11.662 1.00 91.38 240 LEU A N 1
ATOM 1872 C CA . LEU A 1 240 ? -15.851 0.859 11.175 1.00 91.38 240 LEU A CA 1
ATOM 1873 C C . LEU A 1 240 ? -15.484 2.286 11.569 1.00 91.38 240 LEU A C 1
ATOM 1875 O O . LEU A 1 240 ? -15.046 2.515 12.693 1.00 91.38 240 LEU A O 1
ATOM 1879 N N . ALA A 1 241 ? -15.738 3.250 10.684 1.00 90.00 241 ALA A N 1
ATOM 1880 C CA . ALA A 1 241 ? -15.793 4.654 11.076 1.00 90.00 241 ALA A CA 1
ATOM 1881 C C . ALA A 1 241 ? -17.194 5.226 10.958 1.00 90.00 241 ALA A C 1
ATOM 1883 O O . ALA A 1 241 ? -18.012 4.848 10.112 1.00 90.00 241 ALA A O 1
ATOM 1884 N N . SER A 1 242 ? -17.427 6.194 11.827 1.00 91.31 242 SER A N 1
ATOM 1885 C CA . SER A 1 242 ? -18.645 6.971 11.913 1.00 91.31 242 SER A CA 1
ATOM 1886 C C . SER A 1 242 ? -18.308 8.441 12.135 1.00 91.31 242 SER A C 1
ATOM 1888 O O . SER A 1 242 ? -17.249 8.777 12.662 1.00 91.31 242 SER A O 1
ATOM 1890 N N . THR A 1 243 ? -19.214 9.322 11.734 1.00 89.44 243 THR A N 1
ATOM 1891 C CA . THR A 1 243 ? -19.178 10.738 12.103 1.00 89.44 243 THR A CA 1
ATOM 1892 C C . THR A 1 243 ? -19.378 10.906 13.619 1.00 89.44 243 THR A C 1
ATOM 1894 O O . THR A 1 243 ? -19.823 9.971 14.295 1.00 89.44 243 THR A O 1
ATOM 1897 N N . PRO A 1 244 ? -19.103 12.089 14.204 1.00 88.25 244 PRO A N 1
ATOM 1898 C CA . PRO A 1 244 ? -19.236 12.303 15.649 1.00 88.25 244 PRO A CA 1
ATOM 1899 C C . PRO A 1 244 ? -20.628 11.996 16.226 1.00 88.25 244 PRO A C 1
ATOM 1901 O O . PRO A 1 244 ? -20.722 11.636 17.405 1.00 88.25 244 PRO A O 1
ATOM 1904 N N . ASP A 1 245 ? -21.681 12.101 15.405 1.00 90.94 245 ASP A N 1
ATOM 1905 C CA . ASP A 1 245 ? -23.075 11.764 15.729 1.00 90.94 245 ASP A CA 1
ATOM 1906 C C . ASP A 1 245 ? -23.397 10.258 15.615 1.00 90.94 245 ASP A C 1
ATOM 1908 O O . ASP A 1 245 ? -24.548 9.861 15.788 1.00 90.94 245 ASP A O 1
ATOM 1912 N N . GLY A 1 246 ? -22.399 9.412 15.339 1.00 89.38 246 GLY A N 1
ATOM 1913 C CA . GLY A 1 246 ? -22.524 7.954 15.281 1.00 89.38 246 GLY A CA 1
ATOM 1914 C C . GLY A 1 246 ? -23.111 7.419 13.975 1.00 89.38 246 GLY A C 1
ATOM 1915 O O . GLY A 1 246 ? -23.399 6.226 13.875 1.00 89.38 246 GLY A O 1
ATOM 1916 N N . LYS A 1 247 ? -23.299 8.264 12.954 1.00 90.75 247 LYS A N 1
ATOM 1917 C CA . LYS A 1 247 ? -23.748 7.801 11.637 1.00 90.75 247 LYS A CA 1
ATOM 1918 C C . LYS A 1 247 ? -22.571 7.292 10.819 1.00 90.75 247 LYS A C 1
ATOM 1920 O O . LYS A 1 247 ? -21.480 7.848 10.843 1.00 90.75 247 LYS A O 1
ATOM 1925 N N . ARG A 1 248 ? -22.797 6.233 10.041 1.00 87.69 248 ARG A N 1
ATOM 1926 C CA . ARG A 1 248 ? -21.808 5.777 9.061 1.00 87.69 248 ARG A CA 1
ATOM 1927 C C . ARG A 1 248 ? -21.634 6.850 7.992 1.00 87.69 248 ARG A C 1
ATOM 1929 O O . ARG A 1 248 ? -22.599 7.165 7.288 1.00 87.69 248 ARG A O 1
ATOM 1936 N N . ASP A 1 249 ? -20.414 7.354 7.841 1.00 85.38 249 ASP A N 1
ATOM 1937 C CA . ASP A 1 249 ? -20.103 8.246 6.736 1.00 85.38 249 ASP A CA 1
ATOM 1938 C C . ASP A 1 249 ? -20.057 7.433 5.438 1.00 85.38 249 ASP A C 1
ATOM 1940 O O . ASP A 1 249 ? -19.227 6.544 5.261 1.00 85.38 249 ASP A O 1
ATOM 1944 N N . LYS A 1 250 ? -20.993 7.699 4.524 1.00 86.81 250 LYS A N 1
ATOM 1945 C CA . LYS A 1 250 ? -21.017 7.044 3.209 1.00 86.81 250 LYS A CA 1
ATOM 1946 C C . LYS A 1 250 ? -20.004 7.653 2.244 1.00 86.81 250 LYS A C 1
ATOM 1948 O O . LYS A 1 250 ? -19.858 7.117 1.146 1.00 86.81 250 LYS A O 1
ATOM 1953 N N . ALA A 1 251 ? -19.407 8.794 2.581 1.00 85.94 251 ALA A N 1
ATOM 1954 C CA . ALA A 1 251 ? -18.401 9.469 1.776 1.00 85.94 251 ALA A CA 1
ATOM 1955 C C . ALA A 1 251 ? -16.988 8.930 2.023 1.00 85.94 251 ALA A C 1
ATOM 1957 O O . ALA A 1 251 ? -16.141 9.134 1.158 1.00 85.94 251 ALA A O 1
ATOM 1958 N N . VAL A 1 252 ? -16.767 8.229 3.140 1.00 85.00 252 VAL A N 1
ATOM 1959 C CA . VAL A 1 252 ? -15.469 7.671 3.528 1.00 85.00 252 VAL A CA 1
ATOM 1960 C C . VAL A 1 252 ? -15.462 6.155 3.337 1.00 85.00 252 VAL A C 1
ATOM 1962 O O . VAL A 1 252 ? -16.345 5.435 3.806 1.00 85.00 252 VAL A O 1
ATOM 1965 N N . GLU A 1 253 ? -14.441 5.672 2.646 1.00 87.19 253 GLU A N 1
ATOM 1966 C CA . GLU A 1 253 ? -14.073 4.2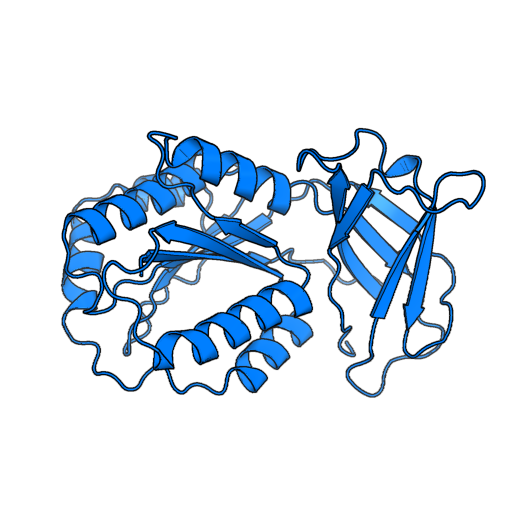70 2.547 1.00 87.19 253 GLU A CA 1
ATOM 1967 C C . GLU A 1 253 ? -12.855 4.014 3.434 1.00 87.19 253 GLU A C 1
ATOM 1969 O O . GLU A 1 253 ? -11.912 4.802 3.455 1.00 87.19 253 GLU A O 1
ATOM 1974 N N . ILE A 1 254 ? -12.892 2.913 4.185 1.00 86.81 254 ILE A N 1
ATOM 1975 C CA . ILE A 1 254 ? -11.797 2.510 5.061 1.00 86.81 254 ILE A CA 1
ATOM 1976 C C . ILE A 1 254 ? -11.244 1.182 4.586 1.00 86.81 254 ILE A C 1
ATOM 1978 O O . ILE A 1 254 ? -11.976 0.198 4.484 1.00 86.81 254 ILE A O 1
ATOM 1982 N N . SER A 1 255 ? -9.938 1.161 4.348 1.00 86.81 255 SER A N 1
ATOM 1983 C CA . SER A 1 255 ? -9.179 -0.048 4.053 1.00 86.81 255 SER A CA 1
ATOM 1984 C C . SER A 1 255 ? -8.263 -0.370 5.226 1.00 86.81 255 SER A C 1
ATOM 1986 O O . SER A 1 255 ? -7.259 0.308 5.419 1.00 86.81 255 SER A O 1
ATOM 1988 N N . CYS A 1 256 ? -8.603 -1.396 6.002 1.00 88.75 256 CYS A N 1
ATOM 1989 C CA . CYS A 1 256 ? -7.781 -1.937 7.088 1.00 88.75 256 CYS A CA 1
ATOM 1990 C C . CYS A 1 256 ? -7.444 -3.405 6.796 1.00 88.75 256 CYS A C 1
ATOM 1992 O O . CYS A 1 256 ? -8.182 -4.052 6.046 1.00 88.75 256 CYS A O 1
ATOM 1994 N N . PRO A 1 257 ? -6.388 -3.963 7.415 1.00 88.06 257 PRO A N 1
ATOM 1995 C CA . PRO A 1 257 ? -6.197 -5.403 7.461 1.00 88.06 257 PRO A CA 1
ATOM 1996 C C . PRO A 1 257 ? -7.460 -6.087 7.984 1.00 88.06 257 PRO A C 1
ATOM 1998 O O . PRO A 1 257 ? -8.067 -5.630 8.949 1.00 88.06 257 PRO A O 1
ATOM 2001 N N . ARG A 1 258 ? -7.859 -7.188 7.356 1.00 89.44 258 ARG A N 1
ATOM 2002 C CA . ARG A 1 258 ? -9.032 -7.976 7.780 1.00 89.44 258 ARG A CA 1
ATOM 2003 C C . ARG A 1 258 ? -8.719 -8.948 8.903 1.00 89.44 258 ARG A C 1
ATOM 2005 O O . ARG A 1 258 ? -9.628 -9.493 9.527 1.00 89.44 258 ARG A O 1
ATOM 2012 N N . TYR A 1 259 ? -7.437 -9.169 9.154 1.00 89.00 259 TYR A N 1
ATOM 2013 C CA . TYR A 1 259 ? -6.960 -10.053 10.194 1.00 89.00 259 TYR A CA 1
ATOM 2014 C C . TYR A 1 259 ? -5.850 -9.392 10.997 1.00 89.00 259 TYR A C 1
ATOM 2016 O O . TYR A 1 259 ? -5.025 -8.652 10.462 1.00 89.00 259 TYR A O 1
ATOM 2024 N N . ILE A 1 260 ? -5.809 -9.717 12.284 1.00 87.69 260 ILE A N 1
ATOM 2025 C CA . ILE A 1 260 ? -4.709 -9.382 13.181 1.00 87.69 260 ILE A CA 1
ATOM 2026 C C . ILE A 1 260 ? -4.047 -10.671 13.672 1.00 87.69 260 ILE A C 1
ATOM 2028 O O . ILE A 1 260 ? -4.713 -11.638 14.056 1.00 87.69 260 ILE A O 1
ATOM 2032 N N . SER A 1 261 ? -2.718 -10.692 13.606 1.00 82.94 261 SER A N 1
ATOM 2033 C CA . SER A 1 261 ? -1.888 -11.777 14.124 1.00 82.94 261 SER A CA 1
ATOM 2034 C C . SER A 1 261 ? -1.634 -11.588 15.620 1.00 82.94 261 SER A C 1
ATOM 2036 O O . SER A 1 261 ? -1.436 -10.447 16.043 1.00 82.94 261 SER A O 1
ATOM 2038 N N . PRO A 1 262 ? -1.555 -12.674 16.410 1.00 80.19 262 PRO A N 1
ATOM 2039 C CA . PRO A 1 262 ? -0.926 -12.613 17.725 1.00 80.19 262 PRO A CA 1
ATOM 2040 C C . PRO A 1 262 ? 0.512 -12.085 17.599 1.00 80.19 262 PRO A C 1
ATOM 2042 O O . PRO A 1 262 ? 1.166 -12.328 16.576 1.00 80.19 262 PRO A O 1
ATOM 2045 N N . GLN A 1 263 ? 0.957 -11.327 18.606 1.00 68.50 263 GLN A N 1
ATOM 2046 C CA . GLN A 1 263 ? 2.326 -10.805 18.696 1.00 68.50 263 GLN A CA 1
ATOM 2047 C C . GLN A 1 263 ? 3.336 -11.911 19.013 1.00 68.50 263 GLN A C 1
ATOM 2049 O O . GLN A 1 263 ? 2.972 -12.853 19.753 1.00 68.50 263 GLN A O 1
#

Sequence (263 aa):
MVICLFVSFISHAQSTHDFVLCNAVDKSGRHPAAVDSLKFSVEVHGRTVSNVHAEQRQRPRQIFLVQDVSASMRDSNARQRSMQAVRDSAASASPEDKLALVDFNDSYFLDITPESATAFLEKYNDTEFQEGLRFFGGNGADDASKRNAEQMERELLRSKIRLYVLLLAPPKHPNPNDGRSRSQLMDVVRETGGVVVKADSGNVPSRHWAEVMHSLIEVADRVDFDLNTPLGSLARLDVLASTPDGKRDKAVEISCPRYISPQ

Secondary structure (DSSP, 8-state):
-EEEEEEEE------SSEEEEEEEEETTSPPPTTGGGPEEEEEETTEEPEEEEEEE-----EEEEEE--SGGGGSHHHHHHHHHHHHHHHHHS-TT-EEEEEE-SSS--EEEEEEEHHHHHHHHH-HHHHHHHHHHTTS--TTGGGS-HHHHHHHHHHTTPEEEEEEEE--SS--TTHHHHHHHHHHHHHHTT--EEE--SSS--HHHHHHHHHHHHHTPEEEEEE-SS--SS-EEEEEEEE-TTS---SSEEEE--SEE---

Radius of gyration: 19.07 Å; chains: 1; bounding box: 50×39×51 Å

pLDDT: mean 77.58, std 13.02, range [43.09, 93.5]

Foldseek 3Di:
DWKWKKKKDDDDDDDPFDKWWKAKAFPVLHGDPPPVQKDKWKDWQNHTFPDKDKDFDQDAIEMETEGELAPLCPPPVSVVLRLQLVLLLLVLDDQSHWYWYWYPAPDTPGPPPTDGSVVVNVQSPDPVSVVVSVVRNPDGDPPSLPDPLVVVLVVCQQSLMAMEMEAADDPPDDDPVVVVSVVSVVVSNLLSLHYYHYDDPDPDDSNVVSNSNNSRSRRTIMIITHDPDFDPAKIFMDMAIDGPVRHGDPRIDMRINRIHGGD